Protein AF-A0A4D6HI03-F1 (afdb_monomer)

Structure (mmCIF, N/CA/C/O backbone):
data_AF-A0A4D6HI03-F1
#
_entry.id   AF-A0A4D6HI03-F1
#
loop_
_atom_site.group_PDB
_atom_site.id
_atom_site.type_symbol
_atom_site.label_atom_id
_atom_site.label_alt_id
_atom_site.label_comp_id
_atom_site.label_asym_id
_atom_site.label_entity_id
_atom_site.label_seq_id
_atom_site.pdbx_PDB_ins_code
_atom_site.Cartn_x
_atom_site.Cartn_y
_atom_site.Cartn_z
_atom_site.occupancy
_atom_site.B_iso_or_equiv
_atom_site.auth_seq_id
_atom_site.auth_comp_id
_atom_site.auth_asym_id
_atom_site.auth_atom_id
_atom_site.pdbx_PDB_model_num
ATOM 1 N N . MET A 1 1 ? 33.732 -37.004 61.676 1.00 35.22 1 MET A N 1
ATOM 2 C CA . MET A 1 1 ? 33.736 -37.421 60.257 1.00 35.22 1 MET A CA 1
ATOM 3 C C . MET A 1 1 ? 32.287 -37.755 59.911 1.00 35.22 1 MET A C 1
ATOM 5 O O . MET A 1 1 ? 31.784 -38.720 60.454 1.00 35.22 1 MET A O 1
ATOM 9 N N . ILE A 1 2 ? 31.484 -36.761 59.519 1.00 31.94 2 ILE A N 1
ATOM 10 C CA . ILE A 1 2 ? 31.123 -36.411 58.126 1.00 31.94 2 ILE A CA 1
ATOM 11 C C . ILE A 1 2 ? 30.362 -37.550 57.402 1.00 31.94 2 ILE A C 1
ATOM 13 O O . ILE A 1 2 ? 31.010 -38.495 56.974 1.00 31.94 2 ILE A O 1
ATOM 17 N N . VAL A 1 3 ? 29.027 -37.350 57.277 1.00 29.94 3 VAL A N 1
ATOM 18 C CA . VAL A 1 3 ? 28.115 -37.538 56.101 1.00 29.94 3 VAL A CA 1
ATOM 19 C C . VAL A 1 3 ? 27.888 -38.994 55.613 1.00 29.94 3 VAL A C 1
ATOM 21 O O . VAL A 1 3 ? 28.832 -39.762 55.547 1.00 29.94 3 VAL A O 1
ATOM 24 N N . ALA A 1 4 ? 26.684 -39.505 55.295 1.00 31.48 4 ALA A N 1
ATOM 25 C CA . ALA A 1 4 ? 25.475 -38.948 54.659 1.00 31.48 4 ALA A CA 1
ATOM 26 C C . ALA A 1 4 ? 24.181 -39.603 55.218 1.00 31.48 4 ALA A C 1
ATOM 28 O O . ALA A 1 4 ? 24.146 -40.810 55.435 1.00 31.48 4 ALA A O 1
ATOM 29 N N . GLN A 1 5 ? 23.197 -38.810 55.660 1.00 30.88 5 GLN A N 1
ATOM 30 C CA . GLN A 1 5 ? 21.904 -38.528 54.995 1.00 30.88 5 GLN A CA 1
ATOM 31 C C . GLN A 1 5 ? 21.000 -39.745 54.703 1.00 30.88 5 GLN A C 1
ATOM 33 O O . GLN A 1 5 ? 21.118 -40.405 53.678 1.00 30.88 5 GLN A O 1
ATOM 38 N N . SER A 1 6 ? 20.018 -39.951 55.586 1.00 32.88 6 SER A N 1
ATOM 39 C CA . SER A 1 6 ? 18.704 -40.521 55.263 1.00 32.88 6 SER A CA 1
ATOM 40 C C . SER A 1 6 ? 17.655 -39.628 55.936 1.00 32.88 6 SER A C 1
ATOM 42 O O . SER A 1 6 ? 17.617 -39.521 57.160 1.00 32.88 6 SER A O 1
ATOM 44 N N . VAL A 1 7 ? 16.891 -38.894 55.126 1.00 34.56 7 VAL A N 1
ATOM 45 C CA . VAL A 1 7 ? 15.752 -38.073 55.561 1.00 34.56 7 VAL A CA 1
ATOM 46 C C . VAL A 1 7 ? 14.481 -38.841 55.179 1.00 34.56 7 VAL A C 1
ATOM 48 O O . VAL A 1 7 ? 14.442 -39.379 54.073 1.00 34.56 7 VAL A O 1
ATOM 51 N N . PRO A 1 8 ? 13.488 -38.961 56.077 1.00 35.69 8 PRO A N 1
ATOM 52 C CA . PRO A 1 8 ? 12.243 -39.664 55.802 1.00 35.69 8 PRO A CA 1
ATOM 53 C C . PRO A 1 8 ? 11.246 -38.751 55.078 1.00 35.69 8 PRO A C 1
ATOM 55 O O . PRO A 1 8 ? 11.012 -37.626 55.517 1.00 35.69 8 PRO A O 1
ATOM 58 N N . ASP A 1 9 ? 10.629 -39.264 54.013 1.00 34.84 9 ASP A N 1
ATOM 59 C CA . ASP A 1 9 ? 9.523 -38.610 53.307 1.00 34.84 9 ASP A CA 1
ATOM 60 C C . ASP A 1 9 ? 8.256 -38.658 54.179 1.00 34.84 9 ASP A C 1
ATOM 62 O O . ASP A 1 9 ? 7.558 -39.672 54.258 1.00 34.84 9 ASP A O 1
ATOM 66 N N . GLY A 1 10 ? 8.003 -37.559 54.892 1.00 30.02 10 GLY A N 1
ATOM 67 C CA . GLY A 1 10 ? 6.806 -37.303 55.690 1.00 30.02 10 GLY A CA 1
ATOM 68 C C . GLY A 1 10 ? 6.028 -36.107 55.138 1.00 30.02 10 GLY A C 1
ATOM 69 O O . GLY A 1 10 ? 6.623 -35.113 54.741 1.00 30.02 10 GLY A O 1
ATOM 70 N N . HIS A 1 11 ? 4.704 -36.260 55.105 1.00 38.81 11 HIS A N 1
ATOM 71 C CA . HIS A 1 11 ? 3.680 -35.370 54.548 1.00 38.81 11 HIS A CA 1
ATOM 72 C C . HIS A 1 11 ? 3.737 -33.888 54.975 1.00 38.81 11 HIS A C 1
ATOM 74 O O . HIS A 1 11 ? 3.987 -33.593 56.142 1.00 38.81 11 HIS A O 1
ATOM 80 N N . ALA A 1 12 ? 3.347 -33.013 54.043 1.00 31.67 12 ALA A N 1
ATOM 81 C CA . ALA A 1 12 ? 2.696 -31.710 54.241 1.00 31.67 12 ALA A CA 1
ATOM 82 C C . ALA A 1 12 ? 1.852 -31.474 52.965 1.00 31.67 12 ALA A C 1
ATOM 84 O O . ALA A 1 12 ? 2.363 -31.654 51.862 1.00 31.67 12 ALA A O 1
ATOM 85 N N . ASP A 1 13 ? 0.525 -31.520 53.050 1.00 29.33 13 ASP A N 1
ATOM 86 C CA . ASP A 1 13 ? -0.365 -30.383 53.332 1.00 29.33 13 ASP A CA 1
ATOM 87 C C . ASP A 1 13 ? -0.471 -29.433 52.130 1.00 29.33 13 ASP A C 1
ATOM 89 O O . ASP A 1 13 ? 0.469 -28.725 51.799 1.00 29.33 13 ASP A O 1
ATOM 93 N N . ASP A 1 14 ? -1.635 -29.501 51.477 1.00 38.03 14 ASP A N 1
ATOM 94 C CA . ASP A 1 14 ? -2.403 -28.365 50.953 1.00 38.03 14 ASP A CA 1
ATOM 95 C C . ASP A 1 14 ? -1.592 -27.107 50.586 1.00 38.03 14 ASP A C 1
ATOM 97 O O . ASP A 1 14 ? -1.536 -26.141 51.342 1.00 38.03 14 ASP A O 1
ATOM 101 N N . GLU A 1 15 ? -1.001 -27.100 49.391 1.00 33.69 15 GLU A N 1
ATOM 102 C CA . GLU A 1 15 ? -0.578 -25.865 48.725 1.00 33.69 15 GLU A CA 1
ATOM 103 C C . GLU A 1 15 ? -1.488 -25.628 47.520 1.00 33.69 15 GLU A C 1
ATOM 105 O O . GLU A 1 15 ? -1.181 -25.959 46.377 1.00 33.69 15 GLU A O 1
ATOM 110 N N . THR A 1 16 ? -2.673 -25.113 47.855 1.00 30.36 16 THR A N 1
ATOM 111 C CA . THR A 1 16 ? -3.278 -23.927 47.242 1.00 30.36 16 THR A CA 1
ATOM 112 C C . THR A 1 16 ? -3.110 -23.801 45.729 1.00 30.36 16 THR A C 1
ATOM 114 O O . THR A 1 16 ? -2.074 -23.344 45.239 1.00 30.36 16 THR A O 1
ATOM 117 N N . ASP A 1 17 ? -4.208 -24.065 45.013 1.00 28.80 17 ASP A N 1
ATOM 118 C CA . ASP A 1 17 ? -4.572 -23.281 43.835 1.00 28.80 17 ASP A CA 1
ATOM 119 C C . ASP A 1 17 ? -4.336 -21.801 44.163 1.00 28.80 17 ASP A C 1
ATOM 121 O O . ASP A 1 17 ? -5.104 -21.171 44.893 1.00 28.80 17 ASP A O 1
ATOM 125 N N . VAL A 1 18 ? -3.231 -21.246 43.667 1.00 30.33 18 VAL A N 1
ATOM 126 C CA . VAL A 1 18 ? -3.054 -19.800 43.621 1.00 30.33 18 VAL A CA 1
ATOM 127 C C . VAL A 1 18 ? -3.976 -19.327 42.508 1.00 30.33 18 VAL A C 1
ATOM 129 O O . VAL A 1 18 ? -3.574 -19.217 41.348 1.00 30.33 18 VAL A O 1
ATOM 132 N N . GLU A 1 19 ? -5.239 -19.092 42.876 1.00 31.89 19 GLU A N 1
ATOM 133 C CA . GLU A 1 19 ? -6.121 -18.145 42.202 1.00 31.89 19 GLU A CA 1
ATOM 134 C C . GLU A 1 19 ? -5.320 -16.858 42.001 1.00 31.89 19 GLU A C 1
ATOM 136 O O . GLU A 1 19 ? -5.155 -16.032 42.898 1.00 31.89 19 GLU A O 1
ATOM 141 N N . THR A 1 20 ? -4.746 -16.717 40.809 1.00 31.50 20 THR A N 1
ATOM 142 C CA . THR A 1 20 ? -4.225 -15.438 40.345 1.00 31.50 20 THR A CA 1
ATOM 143 C C . THR A 1 20 ? -5.445 -14.684 39.842 1.00 31.50 20 THR A C 1
ATOM 145 O O . THR A 1 20 ? -5.809 -14.753 38.669 1.00 31.50 20 THR A O 1
ATOM 148 N N . ASP A 1 21 ? -6.152 -14.096 40.798 1.00 34.44 21 ASP A N 1
ATOM 149 C CA . ASP A 1 21 ? -7.406 -13.391 40.603 1.00 34.44 21 ASP A CA 1
ATOM 150 C C . ASP A 1 21 ? -7.176 -12.141 39.727 1.00 34.44 21 ASP A C 1
ATOM 152 O O . ASP A 1 21 ? -6.326 -11.296 40.014 1.00 34.44 21 ASP A O 1
ATOM 156 N N . SER A 1 22 ? -7.955 -12.035 38.648 1.00 45.53 22 SER A N 1
ATOM 157 C CA . SER A 1 22 ? -8.172 -10.851 37.793 1.00 45.53 22 SER A CA 1
ATOM 158 C C . SER A 1 22 ? -7.070 -10.343 36.836 1.00 45.53 22 SER A C 1
ATOM 160 O O . SER A 1 22 ? -6.925 -9.138 36.626 1.00 45.53 22 SER A O 1
ATOM 162 N N . VAL A 1 23 ? -6.378 -11.218 36.095 1.00 53.09 23 VAL A N 1
ATOM 163 C CA . VAL A 1 23 ? -5.841 -10.761 34.792 1.00 53.09 23 VAL A CA 1
ATOM 164 C C . VAL A 1 23 ? -7.031 -10.573 33.851 1.00 53.09 23 VAL A C 1
ATOM 166 O O . VAL A 1 23 ? -7.607 -11.552 33.377 1.00 53.09 23 VAL A O 1
ATOM 169 N N . VAL A 1 24 ? -7.434 -9.322 33.610 1.00 62.03 24 VAL A N 1
ATOM 170 C CA . VAL A 1 24 ? -8.501 -8.999 32.650 1.00 62.03 24 VAL A CA 1
ATOM 171 C C . VAL A 1 24 ? -8.155 -9.647 31.313 1.00 62.03 24 VAL A C 1
ATOM 173 O O . VAL A 1 24 ? -7.091 -9.380 30.747 1.00 62.03 24 VAL A O 1
ATOM 176 N N . SER A 1 25 ? -9.031 -10.526 30.818 1.00 59.69 25 SER A N 1
ATOM 177 C CA . SER A 1 25 ? -8.787 -11.217 29.555 1.00 59.69 25 SER A CA 1
ATOM 178 C C . SER A 1 25 ? -8.714 -10.209 28.410 1.00 59.69 25 SER A C 1
ATOM 180 O O . SER A 1 25 ? -9.375 -9.168 28.412 1.00 59.69 25 SER A O 1
ATOM 182 N N . ARG A 1 26 ? -7.931 -10.531 27.381 1.00 56.56 26 ARG A N 1
ATOM 183 C CA . ARG A 1 26 ? -7.793 -9.691 26.189 1.00 56.56 26 ARG A CA 1
ATOM 184 C C . ARG A 1 26 ? -9.146 -9.405 25.527 1.00 56.56 26 ARG A C 1
ATOM 186 O O . ARG A 1 26 ? -9.382 -8.284 25.083 1.00 56.56 26 ARG A O 1
ATOM 193 N N . ASP A 1 27 ? -10.027 -10.396 25.498 1.00 54.59 27 ASP A N 1
ATOM 194 C CA . ASP A 1 27 ? -11.349 -10.281 24.876 1.00 54.59 27 ASP A CA 1
ATOM 195 C C . ASP A 1 27 ? -12.265 -9.356 25.683 1.00 54.59 27 ASP A C 1
ATOM 197 O O . ASP A 1 27 ? -13.015 -8.560 25.119 1.00 54.59 27 ASP A O 1
ATOM 201 N N . 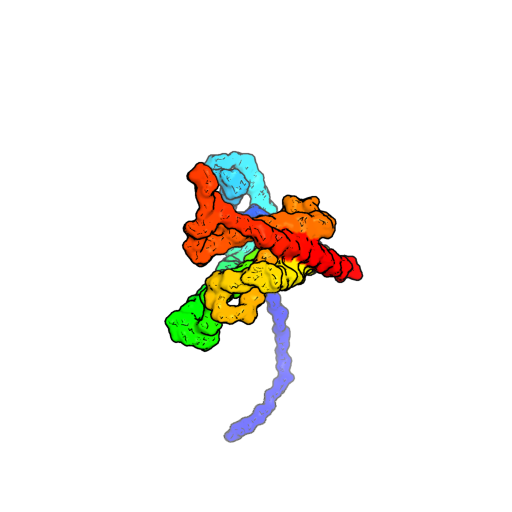ASP A 1 28 ? -12.107 -9.350 27.007 1.00 64.31 28 ASP A N 1
ATOM 202 C CA . ASP A 1 28 ? -12.811 -8.431 27.897 1.00 64.31 28 ASP A CA 1
ATOM 203 C C . ASP A 1 28 ? -12.338 -6.987 27.699 1.00 64.31 28 ASP A C 1
ATOM 205 O O . ASP A 1 28 ? -13.151 -6.059 27.682 1.00 64.31 28 ASP A O 1
ATOM 209 N N . LEU A 1 29 ? -11.036 -6.784 27.473 1.00 66.75 29 LEU A N 1
ATOM 210 C CA . LEU A 1 29 ? -10.473 -5.476 27.133 1.00 66.75 29 LEU A CA 1
ATOM 211 C C . LEU A 1 29 ? -10.984 -4.962 25.788 1.00 66.75 29 LEU A C 1
ATOM 213 O O . LEU A 1 29 ? -11.377 -3.797 25.691 1.00 66.75 29 LEU A O 1
ATOM 217 N N . PHE A 1 30 ? -11.032 -5.814 24.761 1.00 61.69 30 PHE A N 1
ATOM 218 C CA . PHE A 1 30 ? -11.605 -5.443 23.467 1.00 61.69 30 PHE A CA 1
ATOM 219 C C . PHE A 1 30 ? -13.098 -5.138 23.566 1.00 61.69 30 PHE A C 1
ATOM 221 O O . PHE A 1 30 ? -13.548 -4.140 22.996 1.00 61.69 30 PHE A O 1
ATOM 228 N N . GLU A 1 31 ? -13.857 -5.921 24.341 1.00 68.56 31 GLU A N 1
ATOM 229 C CA . GLU A 1 31 ? -15.257 -5.615 24.629 1.00 68.56 31 GLU A CA 1
ATOM 230 C C . GLU A 1 31 ? -15.361 -4.217 25.255 1.00 68.56 31 GLU A C 1
ATOM 232 O O . GLU A 1 31 ? -16.185 -3.404 24.824 1.00 68.56 31 GLU A O 1
ATOM 237 N N . MET A 1 32 ? -14.518 -3.894 26.243 1.00 70.19 32 MET A N 1
ATOM 238 C CA . MET A 1 32 ? -14.554 -2.598 26.924 1.00 70.19 32 MET A CA 1
ATOM 239 C C . MET A 1 32 ? -14.192 -1.434 25.994 1.00 70.19 32 MET A C 1
ATOM 241 O O . MET A 1 32 ? -14.948 -0.456 25.939 1.00 70.19 32 MET A O 1
ATOM 245 N N . LEU A 1 33 ? -13.119 -1.560 25.209 1.00 70.25 33 LEU A N 1
ATOM 246 C CA . LEU A 1 33 ? -12.636 -0.527 24.284 1.00 70.25 33 LEU A CA 1
ATOM 247 C C . LEU A 1 33 ? -13.509 -0.356 23.030 1.00 70.25 33 LEU A C 1
ATOM 249 O O . LEU A 1 33 ? -13.505 0.719 22.432 1.00 70.25 33 LEU A O 1
ATOM 253 N N . GLY A 1 34 ? -14.311 -1.357 22.656 1.00 65.00 34 GLY A N 1
ATOM 254 C CA . GLY A 1 34 ? -15.189 -1.303 21.480 1.00 65.00 34 GLY A CA 1
ATOM 255 C C . GLY A 1 34 ? -16.327 -0.275 21.562 1.00 65.00 34 GLY A C 1
ATOM 256 O O . GLY A 1 34 ? -17.012 -0.032 20.570 1.00 65.00 34 GLY A O 1
ATOM 257 N N . ASN A 1 35 ? -16.552 0.350 22.725 1.00 83.25 35 ASN A N 1
ATOM 258 C CA . ASN A 1 35 ? -17.526 1.429 22.873 1.00 83.25 35 ASN A CA 1
ATOM 259 C C . ASN A 1 35 ? -16.835 2.779 23.086 1.00 83.25 35 ASN A C 1
ATOM 261 O O . ASN A 1 35 ? -16.158 2.974 24.095 1.00 83.25 35 ASN A O 1
ATOM 265 N N . ASP A 1 36 ? -17.110 3.743 22.206 1.00 76.25 36 ASP A N 1
ATOM 266 C CA . ASP A 1 36 ? -16.489 5.073 22.248 1.00 76.25 36 ASP A CA 1
ATOM 267 C C . ASP A 1 36 ? -16.637 5.790 23.594 1.00 76.25 36 ASP A C 1
ATOM 269 O O . ASP A 1 36 ? -15.701 6.446 24.040 1.00 76.25 36 ASP A O 1
ATOM 273 N N . ARG A 1 37 ? -17.776 5.640 24.284 1.00 84.31 37 ARG A N 1
ATOM 274 C CA . ARG A 1 37 ? -17.984 6.277 25.595 1.00 84.31 37 ARG A CA 1
ATOM 275 C C . ARG A 1 37 ? -17.154 5.621 26.703 1.00 84.31 37 ARG A C 1
ATOM 277 O O . ARG A 1 37 ? -16.702 6.333 27.590 1.00 84.31 37 ARG A O 1
ATOM 284 N N . ARG A 1 38 ? -16.930 4.297 26.660 1.00 87.56 38 ARG A N 1
ATOM 285 C CA . ARG A 1 38 ? -16.014 3.607 27.598 1.00 87.56 38 ARG A CA 1
ATOM 286 C C . ARG A 1 38 ? -14.568 3.985 27.329 1.00 87.56 38 ARG A C 1
ATOM 288 O O . ARG A 1 38 ? -13.850 4.283 28.272 1.00 87.56 38 ARG A O 1
ATOM 295 N N . ARG A 1 39 ? -14.169 4.004 26.056 1.00 83.50 39 ARG A N 1
ATOM 296 C CA . ARG A 1 39 ? -12.809 4.361 25.651 1.00 83.50 39 ARG A CA 1
ATOM 297 C C . ARG A 1 39 ? -12.443 5.777 26.102 1.00 83.50 39 ARG A C 1
ATOM 299 O O . ARG A 1 39 ? -11.459 5.929 26.810 1.00 83.50 39 ARG A O 1
ATOM 306 N N . ARG A 1 40 ? -13.279 6.776 25.794 1.00 84.88 40 ARG A N 1
ATOM 307 C CA . ARG A 1 40 ? -13.064 8.165 26.243 1.00 84.88 40 ARG A CA 1
ATOM 308 C C . ARG A 1 40 ? -13.016 8.280 27.767 1.00 84.88 40 ARG A C 1
ATOM 310 O O . ARG A 1 40 ? -12.173 8.987 28.299 1.00 84.88 40 ARG A O 1
ATOM 317 N N . ALA A 1 41 ? -13.898 7.569 28.474 1.00 88.62 41 ALA A N 1
ATOM 318 C CA . ALA A 1 41 ? -13.898 7.587 29.934 1.00 88.62 41 ALA A CA 1
ATOM 319 C C . ALA A 1 41 ? -12.591 7.026 30.521 1.00 88.62 41 ALA A C 1
ATOM 321 O O . ALA A 1 41 ? -12.047 7.620 31.443 1.00 88.62 41 ALA A O 1
ATOM 322 N N . LEU A 1 42 ? -12.072 5.921 29.973 1.00 86.56 42 LEU A N 1
ATOM 323 C CA . LEU A 1 42 ? -10.781 5.361 30.382 1.00 86.56 42 LEU A CA 1
ATOM 324 C C . LEU A 1 42 ? -9.620 6.310 30.060 1.00 86.56 42 LEU A C 1
ATOM 326 O O . LEU A 1 42 ? -8.778 6.521 30.921 1.00 86.56 42 LEU A O 1
ATOM 330 N N . GLU A 1 43 ? -9.601 6.919 28.868 1.00 82.88 43 GLU A N 1
ATOM 331 C CA . GLU A 1 43 ? -8.592 7.920 28.476 1.00 82.88 43 GLU A CA 1
ATOM 332 C C . GLU A 1 43 ? -8.536 9.078 29.493 1.00 82.88 43 GLU A C 1
ATOM 334 O O . GLU A 1 43 ? -7.474 9.372 30.035 1.00 82.88 43 GLU A O 1
ATOM 339 N N . ILE A 1 44 ? -9.687 9.664 29.841 1.00 87.00 44 ILE A N 1
ATOM 340 C CA . ILE A 1 44 ? -9.774 10.782 30.800 1.00 87.00 44 ILE A CA 1
ATOM 341 C C . ILE A 1 44 ? -9.336 10.365 32.213 1.00 87.00 44 ILE A C 1
ATOM 343 O O . ILE A 1 44 ? -8.641 11.120 32.890 1.00 87.00 44 ILE A O 1
ATOM 347 N N . VAL A 1 45 ? -9.734 9.171 32.669 1.00 88.56 45 VAL A N 1
ATOM 348 C CA . VAL A 1 45 ? -9.346 8.648 33.991 1.00 88.56 45 VAL A CA 1
ATOM 349 C C . VAL A 1 45 ? -7.836 8.379 34.054 1.00 88.56 45 VAL A C 1
ATOM 351 O O . VAL A 1 45 ? -7.218 8.647 35.080 1.00 88.56 45 VAL A O 1
ATOM 354 N N . MET A 1 46 ? -7.221 7.907 32.965 1.00 82.00 46 MET A N 1
ATOM 355 C CA . MET A 1 46 ? -5.770 7.676 32.897 1.00 82.00 46 MET A CA 1
ATOM 356 C C . MET A 1 46 ? -4.961 8.978 32.871 1.00 82.00 46 MET A C 1
ATOM 358 O O . MET A 1 46 ? -3.892 9.044 33.468 1.00 82.00 46 MET A O 1
ATOM 362 N N . GLU A 1 47 ? -5.469 10.039 32.240 1.00 82.19 47 GLU A N 1
ATOM 363 C CA . GLU A 1 47 ? -4.822 11.362 32.235 1.00 82.19 47 GLU A CA 1
ATOM 364 C C . GLU A 1 47 ? -4.858 12.080 33.597 1.00 82.19 47 GLU A C 1
ATOM 366 O O . GLU A 1 47 ? -4.248 13.143 33.770 1.00 82.19 47 GLU A O 1
ATOM 371 N N . ARG A 1 48 ? -5.619 11.554 34.559 1.00 80.50 48 ARG A N 1
ATOM 372 C CA . ARG A 1 48 ? -5.838 12.149 35.879 1.00 80.50 48 ARG A CA 1
ATOM 373 C C . ARG A 1 48 ? -5.437 11.147 36.956 1.00 80.50 48 ARG A C 1
ATOM 375 O O . ARG A 1 48 ? -6.285 10.533 37.593 1.00 80.50 48 ARG A O 1
ATOM 382 N N . GLU A 1 49 ? -4.128 11.036 37.195 1.00 64.00 49 GLU A N 1
ATOM 383 C CA . GLU A 1 49 ? -3.521 10.113 38.178 1.00 64.00 49 GLU A CA 1
ATOM 384 C C . GLU A 1 49 ? -4.145 10.193 39.589 1.00 64.00 49 GLU A C 1
ATOM 386 O O . GLU A 1 49 ? -4.113 9.218 40.333 1.00 64.00 49 GLU A O 1
ATOM 391 N N . GLY A 1 50 ? -4.729 11.340 39.962 1.00 73.12 50 GLY A N 1
ATOM 392 C CA . GLY A 1 50 ? -5.391 11.558 41.254 1.00 73.12 50 GLY A CA 1
ATOM 393 C C . GLY A 1 50 ? -6.885 11.218 41.305 1.00 73.12 50 GLY A C 1
ATOM 394 O O . GLY A 1 50 ? -7.497 11.455 42.339 1.00 73.12 50 GLY A O 1
ATOM 395 N N . GLY A 1 51 ? -7.466 10.698 40.221 1.00 82.06 51 GLY A N 1
ATOM 396 C CA . GLY A 1 51 ? -8.908 10.518 40.077 1.00 82.06 51 GLY A CA 1
ATOM 397 C C . GLY A 1 51 ? -9.604 11.712 39.427 1.00 82.06 51 GLY A C 1
ATOM 398 O O . GLY A 1 51 ? -9.087 12.828 39.376 1.00 82.06 51 GLY A O 1
ATOM 399 N N . VAL A 1 52 ? -10.792 11.455 38.884 1.00 91.25 52 VAL A N 1
ATOM 400 C CA . VAL A 1 52 ? -11.643 12.457 38.232 1.00 91.25 52 VAL A CA 1
ATOM 401 C C . VAL A 1 52 ? -13.056 12.377 38.790 1.00 91.25 52 VAL A C 1
ATOM 403 O O . VAL A 1 52 ? -13.609 11.288 38.966 1.00 91.25 52 VAL A O 1
ATOM 406 N N . SER A 1 53 ? -13.676 13.527 39.062 1.00 92.38 53 SER A N 1
ATOM 407 C CA . SER A 1 53 ? -15.059 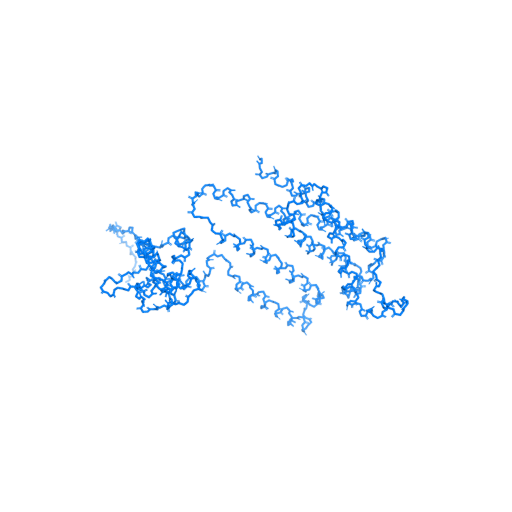13.531 39.543 1.00 92.38 53 SER A CA 1
ATOM 408 C C . SER A 1 53 ? -15.998 12.955 38.481 1.00 92.38 53 SER A C 1
ATOM 410 O O . SER A 1 53 ? -15.844 13.208 37.285 1.00 92.38 53 SER A O 1
ATOM 412 N N . VAL A 1 54 ? -17.028 12.211 38.894 1.00 91.06 54 VAL A N 1
ATOM 413 C CA . VAL A 1 54 ? -17.999 11.622 37.948 1.00 91.06 54 VAL A CA 1
ATOM 414 C C . VAL A 1 54 ? -18.666 12.698 37.080 1.00 91.06 54 VAL A C 1
ATOM 416 O O . VAL A 1 54 ? -19.004 12.449 35.923 1.00 91.06 54 VAL A O 1
ATOM 419 N N . THR A 1 55 ? -18.858 13.899 37.629 1.00 89.75 55 THR A N 1
ATOM 420 C CA . THR A 1 55 ? -19.451 15.026 36.896 1.00 89.75 55 THR A CA 1
ATOM 421 C C . THR A 1 55 ? -18.508 15.533 35.808 1.00 89.75 55 THR A C 1
ATOM 423 O O . THR A 1 55 ? -18.932 15.639 34.661 1.00 89.75 55 THR A O 1
ATOM 426 N N . GLU A 1 56 ? -17.241 15.774 36.147 1.00 91.50 56 GLU A N 1
ATOM 427 C CA . GLU A 1 56 ? -16.207 16.200 35.196 1.00 91.50 56 GLU A CA 1
ATOM 428 C C . GLU A 1 56 ? -15.996 15.148 34.105 1.00 91.50 56 GLU A C 1
ATOM 430 O O . GLU A 1 56 ? -16.030 15.472 32.922 1.00 91.50 56 GLU A O 1
ATOM 435 N N . LEU A 1 57 ? -15.919 13.868 34.482 1.00 92.38 57 LEU A N 1
ATOM 436 C CA . LEU A 1 57 ? -15.796 12.759 33.538 1.00 92.38 57 LEU A CA 1
ATOM 437 C C . LEU A 1 57 ? -16.940 12.745 32.515 1.00 92.38 57 LEU A C 1
ATOM 439 O O . LEU A 1 57 ? -16.722 12.547 31.323 1.00 92.38 57 LEU A O 1
ATOM 443 N N . VAL A 1 58 ? -18.178 12.959 32.963 1.00 93.38 58 VAL A N 1
ATOM 444 C CA . VAL A 1 58 ? -19.344 13.013 32.073 1.00 93.38 58 VAL A CA 1
ATOM 445 C C . VAL A 1 58 ? -19.303 14.233 31.157 1.00 93.38 58 VAL A C 1
ATOM 447 O O . VAL A 1 58 ? -19.689 14.120 29.992 1.00 93.38 58 VAL A O 1
ATOM 450 N N . GLU A 1 59 ? -18.886 15.389 31.670 1.00 92.31 59 GLU A N 1
ATOM 451 C CA . GLU A 1 59 ? -18.802 16.628 30.897 1.00 92.31 59 GLU A CA 1
ATOM 452 C C . GLU A 1 59 ? -17.722 16.549 29.816 1.00 92.31 59 GLU A C 1
ATOM 454 O O . GLU A 1 59 ? -18.010 16.872 28.666 1.00 92.31 59 GLU A O 1
ATOM 459 N N . GLU A 1 60 ? -16.548 16.012 30.139 1.00 91.44 60 GLU A N 1
ATOM 460 C CA . GLU A 1 60 ? -15.456 15.782 29.189 1.00 91.44 60 GLU A CA 1
ATOM 461 C C . GLU A 1 60 ? -15.831 14.738 28.124 1.00 91.44 60 GLU A C 1
ATOM 463 O O . GLU A 1 60 ? -15.673 14.972 26.923 1.00 91.44 60 GLU A O 1
ATOM 468 N N . VAL A 1 61 ? -16.443 13.612 28.521 1.00 91.12 61 VAL A N 1
ATOM 469 C CA . VAL A 1 61 ? -16.940 12.613 27.555 1.00 91.12 61 VAL A CA 1
ATOM 470 C C . VAL A 1 61 ? -18.003 13.221 26.633 1.00 91.12 61 VAL A C 1
ATOM 472 O O . VAL A 1 61 ? -18.024 12.918 25.439 1.00 91.12 61 VAL A O 1
ATOM 475 N N . ALA A 1 62 ? -18.886 14.077 27.157 1.00 89.00 62 ALA A N 1
ATOM 476 C CA . ALA A 1 62 ? -19.914 14.747 26.365 1.00 89.00 62 ALA A CA 1
ATOM 477 C C . ALA A 1 62 ? -19.325 15.796 25.414 1.00 89.00 62 ALA A C 1
ATOM 479 O O . ALA A 1 62 ? -19.740 15.854 24.257 1.00 89.00 62 ALA A O 1
ATOM 480 N N . ALA A 1 63 ? -18.357 16.588 25.875 1.00 89.38 63 ALA A N 1
ATOM 481 C CA . ALA A 1 63 ? -17.652 17.574 25.064 1.00 89.38 63 ALA A CA 1
ATOM 482 C C . ALA A 1 63 ? -16.980 16.912 23.855 1.00 89.38 63 ALA A C 1
ATOM 484 O O . ALA A 1 63 ? -17.186 17.331 22.716 1.00 89.38 63 ALA A O 1
ATOM 485 N N . GLN A 1 64 ? -16.279 15.800 24.089 1.00 87.88 64 GLN A N 1
ATOM 486 C CA . GLN A 1 64 ? -15.654 15.007 23.031 1.00 87.88 64 GLN A CA 1
ATOM 487 C C . GLN A 1 64 ? -16.668 14.293 22.122 1.00 87.88 64 GLN A C 1
ATOM 489 O O . GLN A 1 64 ? -16.398 14.074 20.944 1.00 87.88 64 GLN A O 1
ATOM 494 N N . GLU A 1 65 ? -17.827 13.877 22.644 1.00 86.25 65 GLU A N 1
ATOM 495 C CA . GLU A 1 65 ? -18.851 13.195 21.844 1.00 86.25 65 GLU A CA 1
ATOM 496 C C . GLU A 1 65 ? -19.593 14.135 20.895 1.00 86.25 65 GLU A C 1
ATOM 498 O O . GLU A 1 65 ? -19.862 13.761 19.753 1.00 86.25 65 GLU A O 1
ATOM 503 N N . TYR A 1 66 ? -19.947 15.325 21.374 1.00 86.31 66 TYR A N 1
ATOM 504 C CA . TYR A 1 66 ? -20.707 16.307 20.604 1.00 86.31 66 TYR A CA 1
ATOM 505 C C . TYR A 1 66 ? -19.825 17.327 19.879 1.00 86.31 66 TYR A C 1
ATOM 507 O O . TYR A 1 66 ? -20.378 18.152 19.154 1.00 86.31 66 TYR A O 1
ATOM 515 N N . ASP A 1 67 ? -18.501 17.249 20.059 1.00 87.88 67 ASP A N 1
ATOM 516 C CA . ASP A 1 67 ? -17.498 18.171 19.514 1.00 87.88 67 ASP A CA 1
ATOM 517 C C . ASP A 1 67 ? -17.806 19.634 19.876 1.00 87.88 67 ASP A C 1
ATOM 519 O O . ASP A 1 67 ? -17.964 20.510 19.025 1.00 87.88 67 ASP A O 1
ATOM 523 N N . LYS A 1 68 ? -17.995 19.875 21.178 1.00 90.44 68 LYS A N 1
ATOM 524 C CA . LYS A 1 68 ? -18.368 21.179 21.746 1.00 90.44 68 LYS A CA 1
ATOM 525 C C . LYS A 1 68 ? -17.637 21.417 23.061 1.00 90.44 68 LYS A C 1
ATOM 527 O O . LYS A 1 68 ? -17.414 20.456 23.797 1.00 90.44 68 LYS A O 1
ATOM 532 N N . PRO A 1 69 ? -17.325 22.671 23.415 1.00 87.94 69 PRO A N 1
ATOM 533 C CA . PRO A 1 69 ? -16.792 22.969 24.735 1.00 87.94 69 PRO A CA 1
ATOM 534 C C . PRO A 1 69 ? -17.862 22.730 25.819 1.00 87.94 69 PRO A C 1
ATOM 536 O O . PRO A 1 69 ? -19.069 22.797 25.563 1.00 87.94 69 PRO A O 1
ATOM 539 N N . VAL A 1 70 ? -17.418 22.421 27.043 1.00 89.00 70 VAL A N 1
ATOM 540 C CA . VAL A 1 70 ? -18.290 22.006 28.162 1.00 89.00 70 VAL A CA 1
ATOM 541 C C . VAL A 1 70 ? -19.370 23.048 28.493 1.00 89.00 70 VAL A C 1
ATOM 543 O O . VAL A 1 70 ? -20.500 22.695 28.843 1.00 89.00 70 VAL A O 1
ATOM 546 N N . ASP A 1 71 ? -19.059 24.335 28.346 1.00 89.50 71 ASP A N 1
ATOM 547 C CA . ASP A 1 71 ? -19.964 25.456 28.611 1.00 89.50 71 ASP A CA 1
ATOM 548 C C . ASP A 1 71 ? -21.091 25.599 27.573 1.00 89.50 71 ASP A C 1
ATOM 550 O O . ASP A 1 71 ? -22.165 26.113 27.898 1.00 89.50 71 ASP A O 1
ATOM 554 N N . GLU A 1 72 ? -20.902 25.067 26.364 1.00 89.56 72 GLU A N 1
ATOM 555 C CA . GLU A 1 72 ? -21.915 25.033 25.302 1.00 89.56 72 GLU A CA 1
ATOM 556 C C . GLU A 1 72 ? -22.816 23.784 25.353 1.00 89.56 72 GLU A C 1
ATOM 558 O O . GLU A 1 72 ? -23.792 23.682 24.600 1.00 89.56 72 GLU A O 1
ATOM 563 N N . LEU A 1 73 ? -22.552 22.836 26.260 1.00 89.69 73 LEU A N 1
ATOM 564 C CA . LEU A 1 73 ? -23.338 21.607 26.370 1.00 89.69 73 LEU A CA 1
ATOM 565 C C . LEU A 1 73 ? -24.750 21.865 26.913 1.00 89.69 73 LEU A C 1
ATOM 567 O O . LEU A 1 73 ? -24.957 22.321 28.052 1.00 89.69 73 LEU A O 1
ATOM 571 N N . SER A 1 74 ? -25.757 21.442 26.148 1.00 90.50 74 SER A N 1
ATOM 572 C CA . SER A 1 74 ? -27.148 21.484 26.590 1.00 90.50 74 SER A CA 1
ATOM 573 C C . SER A 1 74 ? -27.394 20.537 27.770 1.00 90.50 74 SER A C 1
ATOM 575 O O . SER A 1 74 ? -26.725 19.518 27.966 1.00 90.50 74 SER A O 1
ATOM 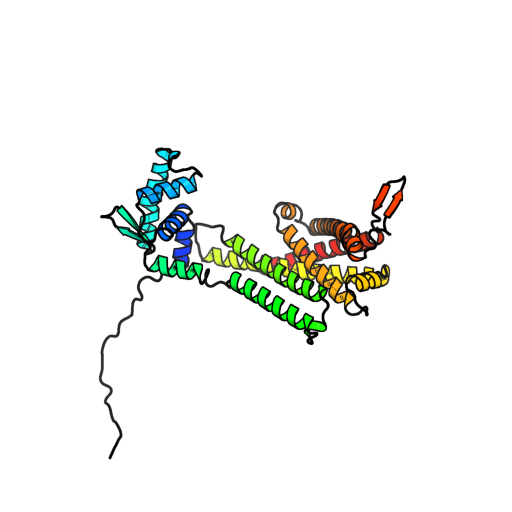577 N N . ARG A 1 75 ? -28.432 20.838 28.562 1.00 88.44 75 ARG A N 1
ATOM 578 C CA . ARG A 1 75 ? -28.861 19.964 29.670 1.00 88.44 75 ARG A CA 1
ATOM 579 C C . ARG A 1 75 ? -29.255 18.563 29.191 1.00 88.44 75 ARG A C 1
ATOM 581 O O . ARG A 1 75 ? -29.061 17.600 29.926 1.00 88.44 75 ARG A O 1
ATOM 588 N N . SER A 1 76 ? -29.824 18.447 27.991 1.00 87.44 76 SER A N 1
ATOM 589 C CA . SER A 1 76 ? -30.213 17.165 27.393 1.00 87.44 76 SER A CA 1
ATOM 590 C C . SER A 1 76 ? -29.008 16.320 26.987 1.00 87.44 76 SER A C 1
ATOM 592 O O . SER A 1 76 ? -29.005 15.127 27.275 1.00 87.44 76 SER A O 1
ATOM 594 N N . GLU A 1 77 ? -27.986 16.931 26.380 1.00 89.25 77 GLU A N 1
ATOM 595 C CA . GLU A 1 77 ? -26.750 16.246 25.969 1.00 89.25 77 GLU A CA 1
ATOM 596 C C . GLU A 1 77 ? -26.000 15.713 27.196 1.00 89.25 77 GLU A C 1
ATOM 598 O O . GLU A 1 77 ? -25.727 14.513 27.274 1.00 89.25 77 GLU A O 1
ATOM 603 N N . ARG A 1 78 ? -25.795 16.562 28.216 1.00 89.81 78 ARG A N 1
ATOM 604 C CA . ARG A 1 78 ? -25.181 16.151 29.491 1.00 89.81 78 ARG A CA 1
ATOM 605 C C . ARG A 1 78 ? -25.947 15.023 30.164 1.00 89.81 78 ARG A C 1
ATOM 607 O O . ARG A 1 78 ? -25.349 14.036 30.577 1.00 89.81 78 ARG A O 1
ATOM 614 N N . LYS A 1 79 ? -27.278 15.123 30.239 1.00 90.69 79 LYS A N 1
ATOM 615 C CA . LYS A 1 79 ? -28.107 14.081 30.857 1.00 90.69 79 LYS A CA 1
ATOM 616 C C . LYS A 1 79 ? -28.016 12.749 30.107 1.00 90.69 79 LYS A C 1
ATOM 618 O O . LYS A 1 79 ? -27.954 11.705 30.747 1.00 90.69 79 LYS A O 1
ATOM 623 N N . ALA A 1 80 ? -27.995 12.773 28.775 1.00 89.38 80 ALA A N 1
ATOM 624 C CA . ALA A 1 80 ? -27.896 11.562 27.964 1.00 89.38 80 ALA A CA 1
ATOM 625 C C . ALA A 1 80 ? -26.553 10.839 28.161 1.00 89.38 80 ALA A C 1
ATOM 627 O O . ALA A 1 80 ? -26.526 9.611 28.296 1.00 89.38 80 ALA A O 1
ATOM 628 N N . VAL A 1 81 ? -25.450 11.593 28.212 1.00 90.38 81 VAL A N 1
ATOM 629 C CA . VAL A 1 81 ? -24.114 11.040 28.472 1.00 90.38 81 VAL A CA 1
ATOM 630 C C . VAL A 1 81 ? -24.007 10.567 29.914 1.00 90.38 81 VAL A C 1
ATOM 632 O O . VAL A 1 81 ? -23.595 9.432 30.127 1.00 90.38 81 VAL A O 1
ATOM 635 N N . TYR A 1 82 ? -24.491 11.352 30.882 1.00 91.94 82 TYR A N 1
ATOM 636 C CA . TYR A 1 82 ? -24.532 10.970 32.296 1.00 91.94 82 TYR A CA 1
ATOM 637 C C . TYR A 1 82 ? -25.194 9.607 32.489 1.00 91.94 82 TYR A C 1
ATOM 639 O O . TYR A 1 82 ? -24.605 8.701 33.070 1.00 91.94 82 TYR A O 1
ATOM 647 N N . THR A 1 83 ? -26.407 9.432 31.955 1.00 90.19 83 THR A N 1
ATOM 648 C CA . THR A 1 83 ? -27.145 8.172 32.067 1.00 90.19 83 THR A CA 1
ATOM 649 C C . THR A 1 83 ? -26.339 7.005 31.504 1.00 90.19 83 THR A C 1
ATOM 651 O O . THR A 1 83 ? -26.221 5.977 32.161 1.00 90.19 83 THR A O 1
ATOM 654 N N . ALA A 1 84 ? -25.740 7.148 30.323 1.00 87.50 84 ALA A N 1
ATOM 655 C CA . ALA A 1 84 ? -24.978 6.055 29.731 1.00 87.50 84 ALA A CA 1
ATOM 656 C C . ALA A 1 84 ? -23.662 5.773 30.466 1.00 87.50 84 ALA A C 1
ATOM 658 O O . ALA A 1 84 ? -23.349 4.614 30.728 1.00 87.50 84 ALA A O 1
ATOM 659 N N . VAL A 1 85 ? -22.889 6.809 30.790 1.00 89.69 85 VAL A N 1
ATOM 660 C CA . VAL A 1 85 ? -21.588 6.664 31.447 1.00 89.69 85 VAL A CA 1
ATOM 661 C C . VAL A 1 85 ? -21.785 6.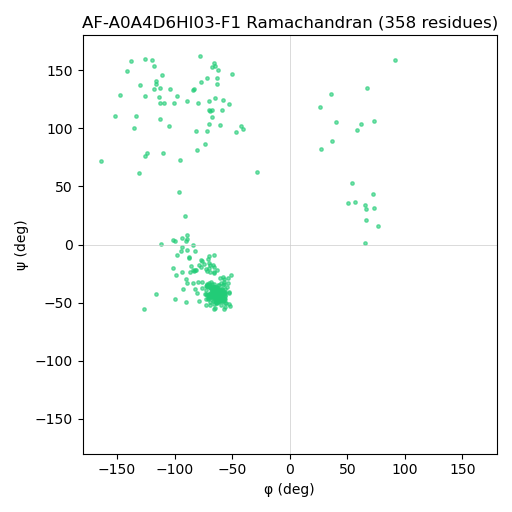086 32.843 1.00 89.69 85 VAL A C 1
ATOM 663 O O . VAL A 1 85 ? -21.271 5.011 33.132 1.00 89.69 85 VAL A O 1
ATOM 666 N N . VAL A 1 86 ? -22.619 6.719 33.666 1.00 90.25 86 VAL A N 1
ATOM 667 C CA . VAL A 1 86 ? -22.778 6.353 35.079 1.00 90.25 86 VAL A CA 1
ATOM 668 C C . VAL A 1 86 ? -23.530 5.040 35.266 1.00 90.25 86 VAL A C 1
ATOM 670 O O . VAL A 1 86 ? -23.158 4.256 36.132 1.00 90.25 86 VAL A O 1
ATOM 673 N N . GLN A 1 87 ? -24.574 4.771 34.473 1.00 88.12 87 GLN A N 1
ATOM 674 C CA . GLN A 1 87 ? -25.426 3.594 34.703 1.00 88.12 87 GLN A CA 1
ATOM 675 C C . GLN A 1 87 ? -25.014 2.365 33.894 1.00 88.12 87 GLN A C 1
ATOM 677 O O . GLN A 1 87 ? -25.368 1.256 34.278 1.00 88.12 87 GLN A O 1
ATOM 682 N N . ARG A 1 88 ? -24.307 2.533 32.769 1.00 86.94 88 ARG A N 1
ATOM 683 C CA . ARG A 1 88 ? -23.950 1.410 31.886 1.00 86.94 88 ARG A CA 1
ATOM 684 C C . ARG A 1 88 ? -22.453 1.180 31.787 1.00 86.94 88 ARG A C 1
ATOM 686 O O . ARG A 1 88 ? -22.026 0.031 31.751 1.00 86.94 88 ARG A O 1
ATOM 693 N N . HIS A 1 89 ? -21.666 2.242 31.670 1.00 89.19 89 HIS A N 1
ATOM 694 C CA . HIS A 1 89 ? -20.254 2.108 31.331 1.00 89.19 89 HIS A CA 1
ATOM 695 C C . HIS A 1 89 ? -19.365 1.973 32.562 1.00 89.19 89 HIS A C 1
ATOM 697 O O . HIS A 1 89 ? -18.607 1.013 32.618 1.00 89.19 89 HIS A O 1
ATOM 703 N N . LEU A 1 90 ? -19.503 2.849 33.560 1.00 90.81 90 LEU A N 1
ATOM 704 C CA . LEU A 1 90 ? -18.716 2.764 34.791 1.00 90.81 90 LEU A CA 1
ATOM 705 C C . LEU A 1 90 ? -18.927 1.446 35.552 1.00 90.81 90 LEU A C 1
ATOM 707 O O . LEU A 1 90 ? -17.919 0.849 35.903 1.00 90.81 90 LEU A O 1
ATOM 711 N N . PRO A 1 91 ? -20.163 0.927 35.743 1.00 90.00 91 PRO A N 1
ATOM 712 C CA . PRO A 1 91 ? -20.347 -0.360 36.412 1.00 90.00 91 PRO A CA 1
ATOM 713 C C . PRO A 1 91 ? -19.612 -1.487 35.685 1.00 90.00 91 PRO A C 1
ATOM 715 O O . PRO A 1 91 ? -18.878 -2.234 36.303 1.00 90.00 91 PRO A O 1
ATOM 718 N N . LYS A 1 92 ? -19.698 -1.535 34.349 1.00 86.12 92 LYS A N 1
ATOM 719 C CA . LYS A 1 92 ? -18.971 -2.538 33.560 1.00 86.12 92 LYS A CA 1
ATOM 720 C C . LYS A 1 92 ? -17.450 -2.408 33.656 1.00 86.12 92 LYS A C 1
ATOM 722 O O . LYS A 1 92 ? -16.768 -3.417 33.582 1.00 86.12 92 LYS A O 1
ATOM 727 N N . LEU A 1 93 ? -16.910 -1.191 33.727 1.00 87.94 93 LEU A N 1
ATOM 728 C CA . LEU A 1 93 ? -15.462 -0.986 33.854 1.00 87.94 93 LEU A CA 1
ATOM 729 C C . LEU A 1 93 ? -14.966 -1.377 35.254 1.00 87.94 93 LEU A C 1
ATOM 731 O O . LEU A 1 93 ? -13.880 -1.931 35.380 1.00 87.94 93 LEU A O 1
ATOM 735 N N . GLU A 1 94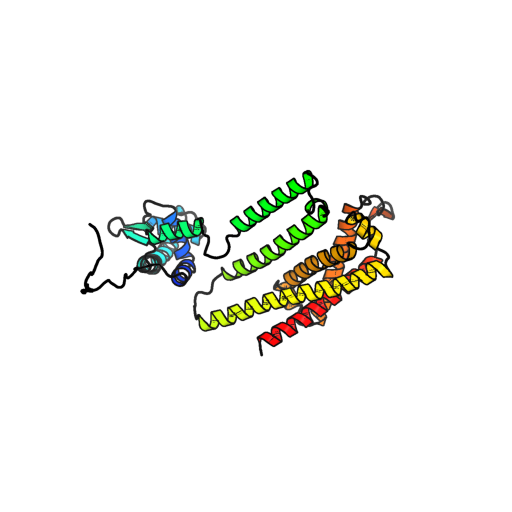 ? -15.776 -1.123 36.279 1.00 88.69 94 GLU A N 1
ATOM 736 C CA . GLU A 1 94 ? -15.507 -1.506 37.666 1.00 88.69 94 GLU A CA 1
ATOM 737 C C . GLU A 1 94 ? -15.638 -3.020 37.884 1.00 88.69 94 GLU A C 1
ATOM 739 O O . GLU A 1 94 ? -14.741 -3.622 38.462 1.00 88.69 94 GLU A O 1
ATOM 744 N N . ASP A 1 95 ? -16.676 -3.660 37.330 1.00 85.81 95 ASP A N 1
ATOM 745 C CA . ASP A 1 95 ? -16.876 -5.121 37.371 1.00 85.81 95 ASP A CA 1
ATOM 746 C C . ASP A 1 95 ? -15.687 -5.884 36.764 1.00 85.81 95 ASP A C 1
ATOM 748 O O . ASP A 1 95 ? -15.400 -7.020 37.134 1.00 85.81 95 ASP A O 1
ATOM 752 N N . ARG A 1 96 ? -15.002 -5.263 35.797 1.00 82.69 96 ARG A N 1
ATOM 753 C CA . ARG A 1 96 ? -13.811 -5.807 35.133 1.00 82.69 96 ARG A CA 1
ATOM 754 C C . ARG A 1 96 ? -12.507 -5.351 35.788 1.00 82.69 96 ARG A C 1
ATOM 756 O O . ARG A 1 96 ? -11.449 -5.614 35.235 1.00 82.69 96 ARG A O 1
ATOM 763 N N . GLY A 1 97 ? -12.563 -4.635 36.909 1.00 84.25 97 GLY A N 1
ATOM 764 C CA . GLY A 1 97 ? -11.380 -4.183 37.638 1.00 84.25 97 GLY A CA 1
ATOM 765 C C . GLY A 1 97 ? -10.526 -3.154 36.895 1.00 84.25 97 GLY A C 1
ATOM 766 O O . GLY A 1 97 ? -9.352 -3.020 37.211 1.00 84.25 97 GLY A O 1
ATOM 767 N N . LEU A 1 98 ? -11.067 -2.427 35.909 1.00 85.06 98 LEU A N 1
ATOM 768 C CA . LEU A 1 98 ? -10.330 -1.391 35.162 1.00 85.06 98 LEU A CA 1
ATOM 769 C C . LEU A 1 98 ? -10.381 -0.020 35.844 1.00 85.06 98 LEU A C 1
ATOM 771 O O . LEU A 1 98 ? -9.530 0.830 35.627 1.00 85.06 98 LEU A O 1
ATOM 775 N N . ILE A 1 99 ? -11.388 0.230 36.665 1.00 89.38 99 ILE A N 1
ATOM 776 C CA . ILE A 1 99 ? -11.497 1.458 37.453 1.00 89.38 99 ILE A CA 1
ATOM 777 C C . ILE A 1 99 ? -11.967 1.089 38.852 1.00 89.38 99 ILE A C 1
ATOM 779 O O . ILE A 1 99 ? -12.626 0.065 39.026 1.00 89.38 99 ILE A O 1
ATOM 783 N N . ALA A 1 100 ? -11.702 1.952 39.823 1.00 88.12 100 ALA A N 1
ATOM 784 C CA . ALA A 1 100 ? -12.386 1.915 41.107 1.00 88.12 100 ALA A CA 1
ATOM 785 C C . ALA A 1 100 ? -13.185 3.208 41.292 1.00 88.12 100 ALA A C 1
ATOM 787 O O . ALA A 1 100 ? -12.745 4.290 40.894 1.00 88.12 100 ALA A O 1
ATOM 788 N N . ARG A 1 101 ? -14.388 3.103 41.862 1.00 88.44 101 ARG A N 1
ATOM 789 C CA . ARG A 1 101 ? -15.180 4.279 42.226 1.00 88.44 101 ARG A CA 1
ATOM 790 C C . ARG A 1 101 ? -15.054 4.553 43.708 1.00 88.44 101 ARG A C 1
ATOM 792 O O . ARG A 1 101 ? -15.448 3.736 44.538 1.00 88.44 101 ARG A O 1
ATOM 799 N N . ASP A 1 102 ? -14.587 5.749 44.028 1.00 85.06 102 ASP A N 1
ATOM 800 C CA . ASP A 1 102 ? -14.747 6.289 45.364 1.00 85.06 102 ASP A CA 1
ATOM 801 C C . ASP A 1 102 ? -16.154 6.887 45.466 1.00 85.06 102 ASP A C 1
ATOM 803 O O . ASP A 1 102 ? -16.437 7.996 45.007 1.00 85.06 102 ASP A O 1
ATOM 807 N N . HIS A 1 103 ? -17.075 6.111 46.032 1.00 79.94 103 HIS A N 1
ATOM 808 C CA . HIS A 1 103 ? -18.455 6.539 46.234 1.00 79.94 103 HIS A CA 1
ATOM 809 C C . HIS A 1 103 ? -18.606 7.623 47.312 1.00 79.94 103 HIS A C 1
ATOM 811 O O . HIS A 1 103 ? -19.624 8.319 47.306 1.00 79.94 103 HIS A O 1
ATOM 817 N N . GLU A 1 104 ? -17.632 7.778 48.214 1.00 76.88 104 GLU A N 1
ATOM 818 C CA . GLU A 1 104 ? -17.642 8.821 49.243 1.00 76.88 104 GLU A CA 1
ATOM 819 C C . GLU A 1 104 ? -17.170 10.161 48.666 1.00 76.88 104 GLU A C 1
ATOM 821 O O . GLU A 1 104 ? -17.799 11.191 48.922 1.00 76.88 104 GLU A O 1
ATOM 826 N N . ALA A 1 105 ? -16.126 10.143 47.832 1.00 77.25 105 ALA A N 1
ATOM 827 C CA . ALA A 1 105 ? -15.616 11.321 47.129 1.00 77.25 105 ALA A CA 1
ATOM 828 C C . ALA A 1 105 ? -16.408 11.662 45.849 1.00 77.25 105 ALA A C 1
ATOM 830 O O . ALA A 1 105 ? -16.415 12.808 45.401 1.00 77.25 105 ALA A O 1
ATOM 831 N N . GLY A 1 106 ? -17.123 10.693 45.266 1.00 85.12 106 GLY A N 1
ATOM 832 C CA . GLY A 1 106 ? -17.805 10.854 43.979 1.00 85.12 106 GLY A CA 1
ATOM 833 C C . GLY A 1 106 ? -16.838 10.863 42.791 1.00 85.12 106 GLY A C 1
ATOM 834 O O . GLY A 1 106 ? -17.098 11.530 41.782 1.00 85.12 106 GLY A O 1
ATOM 835 N N . GLU A 1 107 ? -15.735 10.130 42.916 1.00 89.50 107 GLU A N 1
ATOM 836 C CA . GLU A 1 107 ? -14.615 10.124 41.979 1.00 89.50 107 GLU A CA 1
ATOM 837 C C . GLU A 1 107 ? -14.408 8.743 41.355 1.00 89.50 107 GLU A C 1
ATOM 839 O O . GLU A 1 107 ? -14.786 7.704 41.901 1.00 89.50 107 GLU A O 1
ATOM 844 N N . VAL A 1 108 ? -13.826 8.747 40.161 1.00 89.56 108 VAL A N 1
ATOM 845 C CA . VAL A 1 108 ? -13.380 7.557 39.447 1.00 89.56 108 VAL A CA 1
ATOM 846 C C . VAL A 1 108 ? -11.865 7.601 39.397 1.00 89.56 108 VAL A C 1
ATOM 848 O O . VAL A 1 108 ? -11.297 8.552 38.860 1.00 89.56 108 VAL A O 1
ATOM 851 N N . VAL A 1 109 ? -11.225 6.571 39.938 1.00 88.38 109 VAL A N 1
ATOM 852 C CA . VAL A 1 109 ? -9.770 6.415 39.935 1.00 88.38 109 VAL A CA 1
ATOM 853 C C . VAL A 1 109 ? -9.365 5.250 39.028 1.00 88.38 109 VAL A C 1
ATOM 855 O O . VAL A 1 109 ? -10.106 4.261 38.924 1.00 88.38 109 VAL A O 1
ATOM 858 N N . PRO A 1 110 ? -8.208 5.344 38.349 1.00 85.94 110 PRO A N 1
ATOM 859 C CA . PRO A 1 110 ? -7.661 4.207 37.624 1.00 85.94 110 PRO A CA 1
ATOM 860 C C . PRO A 1 110 ? -7.317 3.085 38.613 1.00 85.94 110 PRO A C 1
ATOM 862 O O . PRO A 1 110 ? -6.793 3.346 39.696 1.00 85.94 110 PRO A O 1
ATOM 865 N N . SER A 1 111 ? -7.624 1.836 38.260 1.00 85.00 111 SER A N 1
ATOM 866 C CA . SER A 1 111 ? -7.157 0.686 39.040 1.00 85.00 111 SER A CA 1
ATOM 867 C C . SER A 1 111 ? -5.685 0.384 38.744 1.00 85.00 111 SER A C 1
ATOM 869 O O . SER A 1 111 ? -5.165 0.775 37.697 1.00 85.00 111 SER A O 1
ATOM 871 N N . GLU A 1 112 ? -5.022 -0.374 39.622 1.00 80.00 112 GLU A N 1
ATOM 872 C CA . GLU A 1 112 ? -3.659 -0.875 39.373 1.00 80.00 112 GLU A CA 1
ATOM 873 C C . GLU A 1 112 ? -3.593 -1.672 38.062 1.00 80.00 112 GLU A C 1
ATOM 875 O O . GLU A 1 112 ? -2.700 -1.460 37.247 1.00 80.00 112 GLU A O 1
ATOM 880 N N . THR A 1 113 ? -4.615 -2.488 37.790 1.00 74.88 113 THR A N 1
ATOM 881 C CA . THR A 1 113 ? -4.750 -3.248 36.543 1.00 74.88 113 THR A CA 1
ATOM 882 C C . THR A 1 113 ? -4.804 -2.350 35.308 1.00 74.88 113 THR A C 1
ATOM 884 O O . THR A 1 113 ? -4.202 -2.683 34.291 1.00 74.88 113 THR A O 1
ATOM 887 N N . LEU A 1 114 ? -5.502 -1.211 35.365 1.00 75.50 114 LEU A N 1
ATOM 888 C CA . LEU A 1 114 ? -5.555 -0.263 34.248 1.00 75.50 114 LEU A CA 1
ATOM 889 C C . LEU A 1 114 ? -4.236 0.491 34.071 1.00 75.50 114 LEU A C 1
ATOM 891 O O . LEU A 1 114 ? -3.847 0.738 32.933 1.00 75.50 114 LEU A O 1
ATOM 895 N N . VAL A 1 115 ? -3.536 0.823 35.157 1.00 73.56 115 VAL A N 1
ATOM 896 C CA . VAL A 1 115 ? -2.212 1.463 35.099 1.00 73.56 115 VAL A CA 1
ATOM 897 C C . VAL A 1 115 ? -1.179 0.512 34.495 1.00 73.56 115 VAL A C 1
ATOM 899 O O . VAL A 1 115 ? -0.488 0.889 33.548 1.00 73.56 115 VAL A O 1
ATOM 902 N N . ASP A 1 116 ? -1.126 -0.736 34.962 1.00 68.44 116 ASP A N 1
ATOM 903 C CA . ASP A 1 116 ? -0.242 -1.773 34.421 1.00 68.44 116 ASP A CA 1
ATOM 904 C C . ASP A 1 116 ? -0.549 -2.061 32.955 1.00 68.44 116 ASP A C 1
ATOM 906 O O . ASP A 1 116 ? 0.358 -2.219 32.135 1.00 68.44 116 ASP A O 1
ATOM 910 N N . LEU A 1 117 ? -1.832 -2.081 32.598 1.00 65.12 117 LEU A N 1
ATOM 911 C CA . LEU A 1 117 ? -2.264 -2.272 31.228 1.00 65.12 117 LEU A CA 1
ATOM 912 C C . LEU A 1 117 ? -1.949 -1.058 30.345 1.00 65.12 117 LEU A C 1
ATOM 914 O O . LEU A 1 117 ? -1.578 -1.244 29.192 1.00 65.12 117 LEU A O 1
ATOM 918 N N . ASN A 1 118 ? -2.057 0.170 30.854 1.00 63.78 118 ASN A N 1
ATOM 919 C CA . ASN A 1 118 ? -1.671 1.379 30.126 1.00 63.78 118 ASN A CA 1
ATOM 920 C C . ASN A 1 118 ? -0.162 1.406 29.874 1.00 63.78 118 ASN A C 1
ATOM 922 O O . ASN A 1 118 ? 0.259 1.627 28.745 1.00 63.78 118 ASN A O 1
ATOM 926 N N . ILE A 1 119 ? 0.648 1.069 30.881 1.00 54.41 119 ILE A N 1
ATOM 927 C CA . ILE A 1 119 ? 2.098 0.895 30.733 1.00 54.41 119 ILE A CA 1
ATOM 928 C C . ILE A 1 119 ? 2.386 -0.241 29.745 1.00 54.41 119 ILE A C 1
ATOM 930 O O . ILE A 1 119 ? 3.240 -0.099 28.872 1.00 54.41 119 ILE A O 1
ATOM 934 N N . TYR A 1 120 ? 1.638 -1.345 29.812 1.00 47.81 120 TYR A N 1
ATOM 935 C CA . TYR A 1 120 ? 1.718 -2.407 28.820 1.00 47.81 120 TYR A CA 1
ATOM 936 C C . TYR A 1 120 ? 1.317 -1.902 27.431 1.00 47.81 120 TYR A C 1
ATOM 938 O O . TYR A 1 120 ? 2.008 -2.237 26.494 1.00 47.81 120 TYR A O 1
ATOM 946 N N . PHE A 1 121 ? 0.299 -1.073 27.222 1.00 53.97 121 PHE A N 1
ATOM 947 C CA . PHE A 1 121 ? -0.031 -0.542 25.891 1.00 53.97 121 PHE A CA 1
ATOM 948 C C . PHE A 1 121 ? 0.972 0.506 25.394 1.00 53.97 121 PHE A C 1
ATOM 950 O O . PHE A 1 121 ? 1.257 0.563 24.196 1.00 53.97 121 PHE A O 1
ATOM 957 N N . GLU A 1 122 ? 1.519 1.314 26.295 1.00 49.31 122 GLU A N 1
ATOM 958 C CA . GLU A 1 122 ? 2.461 2.389 25.994 1.00 49.31 122 GLU A CA 1
ATOM 959 C C . GLU A 1 122 ? 3.865 1.838 25.693 1.00 49.31 122 GLU A C 1
ATOM 961 O O . GLU A 1 122 ? 4.535 2.296 24.766 1.00 49.31 122 GLU A O 1
ATOM 966 N N . ILE A 1 123 ? 4.287 0.784 26.402 1.00 40.97 123 ILE A N 1
ATOM 967 C CA . ILE A 1 123 ? 5.586 0.111 26.218 1.00 40.97 123 ILE A CA 1
ATOM 968 C C . ILE A 1 123 ? 5.484 -1.068 25.242 1.00 40.97 123 ILE A C 1
ATOM 970 O O . ILE A 1 123 ? 6.374 -1.314 24.426 1.00 40.97 123 ILE A O 1
ATOM 974 N N . SER A 1 124 ? 4.390 -1.806 25.306 1.00 45.81 124 SER A N 1
ATOM 975 C CA . SER A 1 124 ? 4.127 -3.032 24.558 1.00 45.81 124 SER A CA 1
ATOM 976 C C . SER A 1 124 ? 2.761 -2.934 23.907 1.00 45.81 124 SER A C 1
ATOM 978 O O . SER A 1 124 ? 1.888 -3.740 24.206 1.00 45.81 124 SER A O 1
ATOM 980 N N . GLY A 1 125 ? 2.577 -1.945 23.023 1.00 44.72 125 GLY A N 1
ATOM 981 C CA . GLY A 1 125 ? 1.404 -1.857 22.160 1.00 44.72 125 GLY A CA 1
ATOM 982 C C . GLY A 1 125 ? 1.059 -3.247 21.646 1.00 44.72 125 GLY A C 1
ATOM 983 O O . GLY A 1 125 ? 1.761 -3.730 20.763 1.00 44.72 125 GLY A O 1
ATOM 984 N N . ASP A 1 126 ? 0.059 -3.855 22.307 1.00 38.34 126 ASP A N 1
ATOM 985 C CA . ASP A 1 126 ? -0.488 -5.204 22.183 1.00 38.34 126 ASP A CA 1
ATOM 986 C C . ASP A 1 126 ? 0.487 -6.253 21.651 1.00 38.34 126 ASP A C 1
ATOM 988 O O . ASP A 1 126 ? 0.788 -6.112 20.490 1.00 38.34 126 ASP A O 1
ATOM 992 N N . GLY A 1 127 ? 0.869 -7.342 22.340 1.00 42.66 127 GLY A N 1
ATOM 993 C CA . GLY A 1 127 ? 1.668 -8.498 21.834 1.00 42.66 127 GLY A CA 1
ATOM 994 C C . GLY A 1 127 ? 1.593 -8.882 20.324 1.00 42.66 127 GLY A C 1
ATOM 995 O O . GLY A 1 127 ? 1.161 -9.968 19.950 1.00 42.66 127 GLY A O 1
ATOM 996 N N . ARG A 1 128 ? 2.010 -7.974 19.441 1.00 45.69 128 ARG A N 1
ATOM 997 C CA . ARG A 1 128 ? 1.708 -7.815 18.011 1.00 45.69 128 ARG A CA 1
ATOM 998 C C . ARG A 1 128 ? 2.785 -6.873 17.475 1.00 45.69 128 ARG A C 1
ATOM 1000 O O . ARG A 1 128 ? 2.509 -5.733 17.148 1.00 45.69 128 ARG A O 1
ATOM 1007 N N . PHE A 1 129 ? 4.011 -7.374 17.363 1.00 43.44 129 PHE A N 1
ATOM 1008 C CA . PHE A 1 129 ? 5.116 -6.777 16.600 1.00 43.44 129 PHE A CA 1
ATOM 1009 C C . PHE A 1 129 ? 5.175 -5.226 16.624 1.00 43.44 129 PHE A C 1
ATOM 1011 O O . PHE A 1 129 ? 4.589 -4.589 15.743 1.00 43.44 129 PHE A O 1
ATOM 1018 N N . PRO A 1 130 ? 5.863 -4.606 17.601 1.00 54.91 130 PRO A N 1
ATOM 1019 C CA . PRO A 1 130 ? 5.889 -3.154 17.761 1.00 54.91 130 PRO A CA 1
ATOM 1020 C C . PRO A 1 130 ? 6.485 -2.488 16.517 1.00 54.91 130 PRO A C 1
ATOM 1022 O O . PRO A 1 130 ? 7.698 -2.489 16.297 1.00 54.91 130 PRO A O 1
ATOM 1025 N N . PHE A 1 131 ? 5.616 -1.923 15.676 1.00 55.69 131 PHE A N 1
ATOM 1026 C CA . PHE A 1 131 ? 6.027 -1.310 14.415 1.00 55.69 131 PHE A CA 1
ATOM 1027 C C . PHE A 1 131 ? 6.992 -0.142 14.641 1.00 55.69 131 PHE A C 1
ATOM 1029 O O . PHE A 1 131 ? 7.870 0.076 13.818 1.00 55.69 131 PHE A O 1
ATOM 1036 N N . SER A 1 132 ? 6.904 0.553 15.778 1.00 51.69 132 SER A N 1
ATOM 1037 C CA . SER A 1 132 ? 7.890 1.552 16.207 1.00 51.69 132 SER A CA 1
ATOM 1038 C C . SER A 1 132 ? 9.305 0.966 16.290 1.00 51.69 132 SER A C 1
ATOM 1040 O O . SER A 1 132 ? 10.218 1.499 15.667 1.00 51.69 132 SER A O 1
ATOM 1042 N N . VAL A 1 133 ? 9.485 -0.172 16.968 1.00 57.44 133 VAL A N 1
ATOM 1043 C CA . VAL A 1 133 ? 10.774 -0.883 17.070 1.00 57.44 133 VAL A CA 1
ATOM 1044 C C . VAL A 1 133 ? 11.222 -1.410 15.709 1.00 57.44 133 VAL A C 1
ATOM 1046 O O . VAL A 1 133 ? 12.404 -1.344 15.386 1.00 57.44 133 VAL A O 1
ATOM 1049 N N . TYR A 1 134 ? 10.289 -1.875 14.877 1.00 62.09 134 TYR A N 1
ATOM 1050 C CA . TYR A 1 134 ? 10.584 -2.267 13.499 1.00 62.09 134 TYR A CA 1
ATOM 1051 C C . TYR A 1 134 ? 11.097 -1.095 12.657 1.00 62.09 134 TYR A C 1
ATOM 1053 O O . TYR A 1 134 ? 12.114 -1.238 11.988 1.00 62.09 134 TYR A O 1
ATOM 1061 N N . TYR A 1 135 ? 10.445 0.070 12.702 1.00 68.38 135 TYR A N 1
ATOM 1062 C CA . TYR A 1 135 ? 10.881 1.251 11.958 1.00 68.38 135 TYR A CA 1
ATOM 1063 C C . TYR A 1 135 ? 12.195 1.812 12.510 1.00 68.38 135 TYR A C 1
ATOM 1065 O O . TYR A 1 135 ? 13.046 2.216 11.721 1.00 68.38 135 TYR A O 1
ATOM 1073 N N . VAL A 1 136 ? 12.408 1.782 13.831 1.00 68.56 136 VAL A N 1
ATOM 1074 C CA . VAL A 1 136 ? 13.689 2.147 14.465 1.00 68.56 136 VAL A CA 1
ATOM 1075 C C . VAL A 1 136 ? 14.798 1.181 14.045 1.00 68.56 136 VAL A C 1
ATOM 1077 O O . VAL A 1 136 ? 15.868 1.625 13.641 1.00 68.56 136 VAL A O 1
ATOM 1080 N N . GLY A 1 137 ? 14.540 -0.128 14.065 1.00 68.75 137 GLY A N 1
ATOM 1081 C CA . GLY A 1 137 ? 15.486 -1.155 13.630 1.00 68.75 137 GLY A CA 1
ATOM 1082 C C . GLY A 1 137 ? 15.800 -1.072 12.137 1.00 68.75 137 GLY A C 1
ATOM 1083 O O . GLY A 1 137 ? 16.965 -1.128 11.755 1.00 68.75 137 GLY A O 1
ATOM 1084 N N . LEU A 1 138 ? 14.786 -0.864 11.294 1.00 76.19 138 LEU A N 1
ATOM 1085 C CA . LEU A 1 138 ? 14.937 -0.672 9.851 1.00 76.19 138 LEU A CA 1
ATOM 1086 C C . LEU A 1 138 ? 15.720 0.610 9.535 1.00 76.19 138 LEU A C 1
ATOM 1088 O O . LEU A 1 138 ? 16.596 0.595 8.674 1.00 76.19 138 LEU A O 1
ATOM 1092 N N . SER A 1 139 ? 15.457 1.697 10.266 1.00 71.81 139 SER A N 1
ATOM 1093 C CA . SER A 1 139 ? 16.206 2.955 10.139 1.00 71.81 139 SER A CA 1
ATOM 1094 C C . SER A 1 139 ? 17.656 2.791 10.594 1.00 71.81 139 SER A C 1
ATOM 1096 O O . SER A 1 139 ? 18.569 3.227 9.899 1.00 71.81 139 SER A O 1
ATOM 1098 N N . GLY A 1 140 ? 17.887 2.111 11.721 1.00 76.06 140 GLY A N 1
ATOM 1099 C CA . GLY A 1 140 ? 19.226 1.797 12.222 1.00 76.06 140 GLY A CA 1
ATOM 1100 C C . GLY A 1 140 ? 20.017 0.921 11.251 1.00 76.06 140 GLY A C 1
ATOM 1101 O O . GLY A 1 140 ? 21.165 1.230 10.942 1.00 76.06 140 GLY A O 1
ATOM 1102 N N . LEU A 1 141 ? 19.386 -0.117 10.697 1.00 79.88 141 LEU A N 1
ATOM 1103 C CA . LEU A 1 141 ? 19.972 -0.958 9.655 1.00 79.88 141 LEU A CA 1
ATOM 1104 C C . LEU A 1 141 ? 20.313 -0.138 8.405 1.00 79.88 141 LEU A C 1
ATOM 1106 O O . LEU A 1 141 ? 21.415 -0.267 7.879 1.00 79.88 141 LEU A O 1
ATOM 1110 N N . GLY A 1 142 ? 19.413 0.746 7.966 1.00 76.31 142 GLY A N 1
ATOM 1111 C CA . GLY A 1 142 ? 19.661 1.664 6.854 1.00 76.31 142 GLY A CA 1
ATOM 1112 C C . GLY A 1 142 ? 20.867 2.578 7.092 1.00 76.31 142 GLY A C 1
ATOM 1113 O O . GLY A 1 142 ? 21.693 2.735 6.199 1.00 76.31 142 GLY A O 1
ATOM 1114 N N . ILE A 1 143 ? 21.024 3.122 8.304 1.00 77.81 143 ILE A N 1
ATOM 1115 C CA . ILE A 1 143 ? 22.185 3.944 8.689 1.00 77.81 143 ILE A CA 1
ATOM 1116 C C . ILE A 1 143 ? 23.477 3.118 8.666 1.00 77.81 143 ILE A C 1
ATOM 1118 O O . ILE A 1 143 ? 24.487 3.584 8.142 1.00 77.81 143 ILE A O 1
ATOM 1122 N N . VAL A 1 144 ? 23.459 1.892 9.198 1.00 78.25 144 VAL A N 1
ATOM 1123 C CA . VAL A 1 144 ? 24.625 0.991 9.188 1.00 78.25 144 VAL A CA 1
ATOM 1124 C C . VAL A 1 144 ? 25.039 0.644 7.759 1.00 78.25 144 VAL A C 1
ATOM 1126 O O . VAL A 1 144 ? 26.225 0.704 7.442 1.00 78.25 144 VAL A O 1
ATOM 1129 N N . LEU A 1 145 ? 24.080 0.329 6.885 1.00 81.19 145 LEU A N 1
ATOM 1130 C CA . LEU A 1 145 ? 24.338 0.047 5.471 1.00 81.19 145 LEU A CA 1
ATOM 1131 C C . LEU A 1 145 ? 24.859 1.287 4.734 1.00 81.19 145 LEU A C 1
ATOM 1133 O O . LEU A 1 145 ? 25.817 1.187 3.975 1.00 81.19 145 LEU A O 1
ATOM 1137 N N . LEU A 1 146 ? 24.294 2.466 5.002 1.00 78.56 146 LEU A N 1
ATOM 1138 C CA . LEU A 1 146 ? 24.764 3.726 4.426 1.00 78.56 146 LEU A CA 1
ATOM 1139 C C . LEU A 1 146 ? 26.206 4.046 4.851 1.00 78.56 146 LEU A C 1
ATOM 1141 O O . LEU A 1 146 ? 27.021 4.444 4.021 1.00 78.56 146 LEU A O 1
ATOM 1145 N N . LEU A 1 147 ? 26.540 3.838 6.128 1.00 78.56 147 LEU A N 1
ATOM 1146 C CA . LEU A 1 147 ? 27.906 3.991 6.629 1.00 78.56 147 LEU A CA 1
ATOM 1147 C C . LEU A 1 147 ? 28.842 2.969 5.980 1.00 78.56 147 LEU A C 1
ATOM 1149 O O . LEU A 1 147 ? 29.894 3.353 5.481 1.00 78.56 147 LEU A O 1
ATOM 1153 N N . ALA A 1 148 ? 28.452 1.695 5.922 1.00 78.31 148 ALA A N 1
ATOM 1154 C CA . ALA A 1 148 ? 29.240 0.650 5.274 1.00 78.31 148 ALA A CA 1
ATOM 1155 C C . ALA A 1 148 ? 29.529 0.969 3.796 1.00 78.31 148 ALA A C 1
ATOM 1157 O O . ALA A 1 148 ? 30.673 0.833 3.364 1.00 78.31 148 ALA A O 1
ATOM 1158 N N . ALA A 1 149 ? 28.536 1.480 3.060 1.00 79.44 149 ALA A N 1
ATOM 1159 C CA . ALA A 1 149 ? 28.709 1.971 1.693 1.00 79.44 149 ALA A CA 1
ATOM 1160 C C . ALA A 1 149 ? 29.675 3.168 1.628 1.00 79.44 149 ALA A C 1
ATOM 1162 O O . ALA A 1 149 ? 30.555 3.206 0.778 1.00 79.44 149 ALA A O 1
ATOM 1163 N N . SER A 1 150 ? 29.590 4.122 2.566 1.00 76.50 150 SER A N 1
ATOM 1164 C CA . SER A 1 150 ? 30.498 5.285 2.592 1.00 76.50 150 SER A CA 1
ATOM 1165 C C . SER A 1 150 ? 31.976 4.926 2.811 1.00 76.50 150 SER A C 1
ATOM 1167 O O . SER A 1 150 ? 32.857 5.698 2.438 1.00 76.50 150 SER A O 1
ATOM 1169 N N . PHE A 1 151 ? 32.246 3.751 3.390 1.00 87.38 151 PHE A N 1
ATOM 1170 C CA . PHE A 1 151 ? 33.590 3.206 3.588 1.00 87.38 151 PHE A CA 1
ATOM 1171 C C . PHE A 1 151 ? 33.987 2.155 2.536 1.00 87.38 151 PHE A C 1
ATOM 1173 O O . PHE A 1 151 ? 35.072 1.586 2.650 1.00 87.38 151 PHE A O 1
ATOM 1180 N N . GLY A 1 152 ? 33.142 1.889 1.532 1.00 82.31 152 GLY A N 1
ATOM 1181 C CA . GLY A 1 152 ? 33.417 0.906 0.479 1.00 82.31 152 GLY A CA 1
ATOM 1182 C C . GLY A 1 152 ? 33.493 -0.539 0.987 1.00 82.31 152 GLY A C 1
ATOM 1183 O O . GLY A 1 152 ? 34.318 -1.321 0.520 1.00 82.31 152 GLY A O 1
ATOM 1184 N N . LEU A 1 153 ? 32.702 -0.896 2.008 1.00 82.81 153 LEU A N 1
ATOM 1185 C CA . LEU A 1 153 ? 32.721 -2.244 2.583 1.00 82.81 153 LEU A CA 1
ATOM 1186 C C . LEU A 1 153 ? 31.909 -3.229 1.727 1.00 82.81 153 LEU A C 1
ATOM 1188 O O . LEU A 1 153 ? 30.697 -3.078 1.556 1.00 82.81 153 LEU A O 1
ATOM 1192 N N . GLU A 1 154 ? 32.550 -4.298 1.253 1.00 79.69 154 GLU A N 1
ATOM 1193 C CA . GLU A 1 154 ? 31.856 -5.419 0.610 1.00 79.69 154 GLU A CA 1
ATOM 1194 C C . GLU A 1 154 ? 31.067 -6.260 1.641 1.00 79.69 154 GLU A C 1
ATOM 1196 O O . GLU A 1 154 ? 31.527 -6.442 2.772 1.00 79.69 154 GLU A O 1
ATOM 1201 N N . PRO A 1 155 ? 29.876 -6.793 1.296 1.00 72.88 155 PRO A N 1
ATOM 1202 C CA . PRO A 1 155 ? 29.225 -6.761 -0.017 1.00 72.88 155 PRO A CA 1
ATOM 1203 C C . PRO A 1 155 ? 28.320 -5.536 -0.238 1.00 72.88 155 PRO A C 1
ATOM 1205 O O . PRO A 1 155 ? 27.627 -5.477 -1.246 1.00 72.88 155 PRO A O 1
ATOM 1208 N N . VAL A 1 156 ? 28.265 -4.577 0.692 1.00 75.44 156 VAL A N 1
ATOM 1209 C CA . VAL A 1 156 ? 27.318 -3.448 0.622 1.00 75.44 156 VAL A CA 1
ATOM 1210 C C . VAL A 1 156 ? 27.619 -2.533 -0.564 1.00 75.44 156 VAL A C 1
ATOM 1212 O O . VAL A 1 156 ? 26.694 -2.118 -1.262 1.00 75.44 156 VAL A O 1
ATOM 1215 N N . ASP A 1 157 ? 28.907 -2.296 -0.815 1.00 75.31 157 ASP A N 1
ATOM 1216 C CA . ASP A 1 157 ? 29.412 -1.499 -1.938 1.00 75.31 157 ASP A CA 1
ATOM 1217 C C . ASP A 1 157 ? 29.203 -2.172 -3.308 1.00 75.31 157 ASP A C 1
ATOM 1219 O O . ASP A 1 157 ? 29.189 -1.513 -4.343 1.00 75.31 157 ASP A O 1
ATOM 1223 N N . ALA A 1 158 ? 28.948 -3.486 -3.326 1.00 74.56 158 ALA A N 1
ATOM 1224 C CA . ALA A 1 158 ? 28.671 -4.222 -4.560 1.00 74.56 158 ALA A CA 1
ATOM 1225 C C . ALA A 1 158 ? 27.295 -3.879 -5.170 1.00 74.56 158 ALA A C 1
ATOM 1227 O O . ALA A 1 158 ? 27.013 -4.251 -6.310 1.00 74.56 158 ALA A O 1
ATOM 1228 N N . PHE A 1 159 ? 26.421 -3.193 -4.424 1.00 74.69 159 PHE A N 1
ATOM 1229 C CA . PHE A 1 159 ? 25.070 -2.840 -4.856 1.00 74.69 159 PHE A CA 1
ATOM 1230 C C . PHE A 1 159 ? 24.921 -1.329 -5.047 1.00 74.69 159 PHE A C 1
ATOM 1232 O O . PHE A 1 159 ? 25.282 -0.534 -4.182 1.00 74.69 159 PHE A O 1
ATOM 1239 N N . SER A 1 160 ? 24.306 -0.922 -6.163 1.00 72.00 160 SER A N 1
ATOM 1240 C CA . SER A 1 160 ? 24.075 0.498 -6.450 1.00 72.00 160 SER A CA 1
ATOM 1241 C C . SER A 1 160 ? 23.111 1.147 -5.438 1.00 72.00 160 SER A C 1
ATOM 1243 O O . SER A 1 160 ? 22.212 0.470 -4.921 1.00 72.00 160 SER A O 1
ATOM 1245 N N . PRO A 1 161 ? 23.193 2.474 -5.206 1.00 72.81 161 PRO A N 1
ATOM 1246 C CA . PRO A 1 161 ? 22.255 3.193 -4.334 1.00 72.81 161 PRO A CA 1
ATOM 1247 C C . PRO A 1 161 ? 20.779 2.974 -4.706 1.00 72.81 161 PRO A C 1
ATOM 1249 O O . PRO A 1 161 ? 19.908 2.901 -3.842 1.00 72.81 161 PRO A O 1
ATOM 1252 N N . VAL A 1 162 ? 20.496 2.804 -6.000 1.00 58.84 162 VAL A N 1
ATOM 1253 C CA . VAL A 1 162 ? 19.147 2.534 -6.521 1.00 58.84 162 VAL A CA 1
ATOM 1254 C C . VAL A 1 162 ? 18.664 1.126 -6.159 1.00 58.84 162 VAL A C 1
ATOM 1256 O O . VAL A 1 162 ? 17.480 0.932 -5.876 1.00 58.84 162 VAL A O 1
ATOM 1259 N N . THR A 1 163 ? 19.565 0.141 -6.113 1.00 68.75 163 THR A N 1
ATOM 1260 C CA . THR A 1 163 ? 19.242 -1.221 -5.657 1.00 68.75 163 THR A CA 1
ATOM 1261 C C . THR A 1 163 ? 18.831 -1.203 -4.186 1.00 68.75 163 THR A C 1
ATOM 1263 O O . THR A 1 163 ? 17.780 -1.735 -3.827 1.00 68.75 163 THR A O 1
ATOM 1266 N N . TRP A 1 164 ? 19.594 -0.495 -3.349 1.00 78.25 164 TRP A N 1
ATOM 1267 C CA . TRP A 1 164 ? 19.261 -0.292 -1.938 1.00 78.25 164 TRP A CA 1
ATOM 1268 C C . TRP A 1 164 ? 17.935 0.445 -1.742 1.00 78.25 164 TRP A C 1
ATOM 1270 O O . TRP A 1 164 ? 17.121 0.039 -0.906 1.00 78.25 164 TRP A O 1
ATOM 1280 N N . LEU A 1 165 ? 17.673 1.477 -2.548 1.00 74.44 165 LEU A N 1
ATOM 1281 C CA . LEU A 1 165 ? 16.401 2.198 -2.537 1.00 74.44 165 LEU A CA 1
ATOM 1282 C C . LEU A 1 165 ? 15.227 1.278 -2.901 1.00 74.44 165 LEU A C 1
ATOM 1284 O O . LEU A 1 165 ? 14.205 1.291 -2.221 1.00 74.44 165 LEU A O 1
ATOM 1288 N N . SER A 1 166 ? 15.388 0.440 -3.927 1.00 64.25 166 SER A N 1
ATOM 1289 C CA . SER A 1 166 ? 14.356 -0.498 -4.386 1.00 64.25 166 SER A CA 1
ATOM 1290 C C . SER A 1 166 ? 14.018 -1.541 -3.317 1.00 64.25 166 SER A C 1
ATOM 1292 O O . SER A 1 166 ? 12.844 -1.782 -3.036 1.00 64.25 166 SER A O 1
ATOM 1294 N N . ILE A 1 167 ? 15.038 -2.116 -2.670 1.00 71.50 167 ILE A N 1
ATOM 1295 C CA . ILE A 1 167 ? 14.868 -3.065 -1.557 1.00 71.50 167 ILE A CA 1
ATOM 1296 C C . ILE A 1 167 ? 14.144 -2.387 -0.389 1.00 71.50 167 ILE A C 1
ATOM 1298 O O . ILE A 1 167 ? 13.173 -2.928 0.140 1.00 71.50 167 ILE A O 1
ATOM 1302 N N . THR A 1 168 ? 14.574 -1.179 -0.022 1.00 75.25 168 THR A N 1
ATOM 1303 C CA . THR A 1 168 ? 13.993 -0.417 1.092 1.00 75.25 168 THR A CA 1
ATOM 1304 C C . THR A 1 168 ? 12.525 -0.078 0.834 1.00 75.25 168 THR A C 1
ATOM 1306 O O . THR A 1 168 ? 11.678 -0.320 1.693 1.00 75.25 168 THR A O 1
ATOM 1309 N N . LEU A 1 169 ? 12.194 0.422 -0.360 1.00 74.50 169 LEU A N 1
ATOM 1310 C CA . LEU A 1 169 ? 10.815 0.729 -0.747 1.00 74.50 169 LEU A CA 1
ATOM 1311 C C . LEU A 1 169 ? 9.947 -0.530 -0.837 1.00 74.50 169 LEU A C 1
ATOM 1313 O O . LEU A 1 169 ? 8.787 -0.488 -0.434 1.00 74.50 169 LEU A O 1
ATOM 1317 N N . GLY A 1 170 ? 10.495 -1.654 -1.308 1.00 71.69 170 GLY A N 1
ATOM 1318 C CA . GLY A 1 170 ? 9.798 -2.941 -1.323 1.00 71.69 170 GLY A CA 1
ATOM 1319 C C . GLY A 1 170 ? 9.434 -3.417 0.085 1.00 71.69 170 GLY A C 1
ATOM 1320 O O . GLY A 1 170 ? 8.277 -3.745 0.347 1.00 71.69 170 GLY A O 1
ATOM 1321 N N . ILE A 1 171 ? 10.396 -3.377 1.012 1.00 74.94 171 ILE A N 1
ATOM 1322 C CA . ILE A 1 171 ? 10.189 -3.718 2.426 1.00 74.94 171 ILE A CA 1
ATOM 1323 C C . ILE A 1 171 ? 9.139 -2.793 3.056 1.00 74.94 171 ILE A C 1
ATOM 1325 O O . ILE A 1 171 ? 8.191 -3.272 3.680 1.00 74.94 171 ILE A O 1
ATOM 1329 N N . LEU A 1 172 ? 9.255 -1.478 2.849 1.00 76.25 172 LEU A N 1
ATOM 1330 C CA . LEU A 1 172 ? 8.282 -0.506 3.353 1.00 76.25 172 LEU A CA 1
ATOM 1331 C C . LEU A 1 172 ? 6.885 -0.721 2.761 1.00 76.25 172 LEU A C 1
ATOM 1333 O O . LEU A 1 172 ? 5.901 -0.627 3.489 1.00 76.25 172 LEU A O 1
ATOM 1337 N N . GLY A 1 173 ? 6.785 -1.045 1.471 1.00 69.94 173 GLY A N 1
ATOM 1338 C CA . GLY A 1 173 ? 5.519 -1.326 0.796 1.00 69.94 173 GLY A CA 1
ATOM 1339 C C . GLY A 1 173 ? 4.811 -2.553 1.369 1.00 69.94 173 GLY A C 1
ATOM 1340 O O . GLY A 1 173 ? 3.623 -2.487 1.684 1.00 69.94 173 GLY A O 1
ATOM 1341 N N . VAL A 1 174 ? 5.544 -3.651 1.579 1.00 71.69 174 VAL A N 1
ATOM 1342 C CA . VAL A 1 174 ? 5.010 -4.860 2.230 1.00 71.69 174 VAL A CA 1
ATOM 1343 C C . VAL A 1 174 ? 4.550 -4.544 3.651 1.00 71.69 174 VAL A C 1
ATOM 1345 O O . VAL A 1 174 ? 3.426 -4.882 4.026 1.00 71.69 174 VAL A O 1
ATOM 1348 N N . THR A 1 175 ? 5.367 -3.833 4.427 1.00 68.38 175 THR A N 1
ATOM 1349 C CA . THR A 1 175 ? 5.017 -3.441 5.797 1.00 68.38 175 THR A CA 1
ATOM 1350 C C . THR A 1 175 ? 3.789 -2.535 5.834 1.00 68.38 175 THR A C 1
ATOM 1352 O O . THR A 1 175 ? 2.905 -2.744 6.663 1.00 68.38 175 THR A O 1
ATOM 1355 N N . ALA A 1 176 ? 3.671 -1.578 4.913 1.00 65.44 176 ALA A N 1
ATOM 1356 C CA . ALA A 1 176 ? 2.507 -0.706 4.808 1.00 65.44 176 ALA A CA 1
ATOM 1357 C C . ALA A 1 176 ? 1.230 -1.492 4.475 1.00 65.44 176 ALA A C 1
ATOM 1359 O O . ALA A 1 176 ? 0.183 -1.222 5.060 1.00 65.44 176 ALA A O 1
ATOM 1360 N N . LEU A 1 177 ? 1.304 -2.494 3.593 1.00 66.38 177 LEU A N 1
ATOM 1361 C CA . LEU A 1 177 ? 0.171 -3.373 3.284 1.00 66.38 177 LEU A CA 1
ATOM 1362 C C . LEU A 1 177 ? -0.262 -4.191 4.505 1.00 66.38 177 LEU A C 1
ATOM 1364 O O . LEU A 1 177 ? -1.454 -4.244 4.814 1.00 66.38 177 LEU A O 1
ATOM 1368 N N . VAL A 1 178 ? 0.696 -4.768 5.237 1.00 64.62 178 VAL A N 1
ATOM 1369 C CA . VAL A 1 178 ? 0.432 -5.485 6.496 1.00 64.62 178 VAL A CA 1
ATOM 1370 C C . VAL A 1 178 ? -0.200 -4.549 7.530 1.00 64.62 178 VAL A C 1
ATOM 1372 O O . VAL A 1 178 ? -1.160 -4.920 8.208 1.00 64.62 178 VAL A O 1
ATOM 1375 N N . HIS A 1 179 ? 0.294 -3.318 7.634 1.00 57.94 179 HIS A N 1
ATOM 1376 C CA . HIS A 1 179 ? -0.193 -2.338 8.596 1.00 57.94 179 HIS A CA 1
ATOM 1377 C C . HIS A 1 179 ? -1.604 -1.836 8.253 1.00 57.94 179 HIS A C 1
ATOM 1379 O O . HIS A 1 179 ? -2.475 -1.811 9.121 1.00 57.94 179 HIS A O 1
ATOM 1385 N N . LEU A 1 180 ? -1.875 -1.536 6.979 1.00 61.38 180 LEU A N 1
ATOM 1386 C CA . LEU A 1 180 ? -3.207 -1.174 6.484 1.00 61.38 180 LEU A CA 1
ATOM 1387 C C . LEU A 1 180 ? -4.219 -2.302 6.686 1.00 61.38 180 LEU A C 1
ATOM 1389 O O . LEU A 1 180 ? -5.373 -2.041 7.025 1.00 61.38 180 LEU A O 1
ATOM 1393 N N . HIS A 1 181 ? -3.793 -3.552 6.499 1.00 59.59 181 HIS A N 1
ATOM 1394 C CA . HIS A 1 181 ? -4.628 -4.715 6.766 1.00 59.59 181 HIS A CA 1
ATOM 1395 C C . HIS A 1 181 ? -4.996 -4.814 8.253 1.00 59.59 181 HIS A C 1
ATOM 1397 O O . HIS A 1 181 ? -6.170 -4.961 8.587 1.00 59.59 181 HIS A O 1
ATOM 1403 N N . ARG A 1 182 ? -4.015 -4.643 9.149 1.00 57.44 182 ARG A N 1
ATOM 1404 C CA . ARG A 1 182 ? -4.249 -4.648 10.601 1.00 57.44 182 ARG A CA 1
ATOM 1405 C C . ARG A 1 182 ? -5.128 -3.485 11.065 1.00 57.44 182 ARG A C 1
ATOM 1407 O O . ARG A 1 182 ? -6.041 -3.700 11.852 1.00 57.44 182 ARG A O 1
ATOM 1414 N N . MET A 1 183 ? -4.913 -2.274 10.550 1.00 50.81 183 MET A N 1
ATOM 1415 C CA . MET A 1 183 ? -5.724 -1.100 10.903 1.00 50.81 183 MET A CA 1
ATOM 1416 C C . MET A 1 183 ? -7.195 -1.253 10.508 1.00 50.81 183 MET A C 1
ATOM 1418 O O . MET A 1 183 ? -8.075 -0.803 11.237 1.00 50.81 183 MET A O 1
ATOM 1422 N N . ARG A 1 184 ? -7.486 -1.923 9.385 1.00 55.09 184 ARG A N 1
ATOM 1423 C CA . ARG A 1 184 ? -8.868 -2.180 8.952 1.00 55.09 184 ARG A CA 1
ATOM 1424 C C . ARG A 1 184 ? -9.635 -3.117 9.891 1.00 55.09 184 ARG A C 1
ATOM 1426 O O . ARG A 1 184 ? -10.850 -2.991 9.951 1.00 55.09 184 ARG A O 1
ATOM 1433 N N . ARG A 1 185 ? -8.954 -3.981 10.653 1.00 44.97 185 ARG A N 1
ATOM 1434 C CA . ARG A 1 185 ? -9.581 -4.845 11.672 1.00 44.97 185 ARG A CA 1
ATOM 1435 C C . ARG A 1 185 ? -9.914 -4.137 12.983 1.00 44.97 185 ARG A C 1
ATOM 1437 O O . ARG A 1 185 ? -10.729 -4.634 13.741 1.00 44.97 185 ARG A O 1
ATOM 1444 N N . MET A 1 186 ? -9.323 -2.972 13.252 1.00 46.62 186 MET A N 1
ATOM 1445 C CA . MET A 1 186 ? -9.590 -2.226 14.490 1.00 46.62 186 MET A CA 1
ATOM 1446 C C . MET A 1 186 ? -10.850 -1.337 14.405 1.00 46.62 186 MET A C 1
ATOM 1448 O O . MET A 1 186 ? -11.212 -0.694 15.384 1.00 46.62 186 MET A O 1
ATOM 1452 N N . ARG A 1 187 ? -11.559 -1.311 13.262 1.00 40.94 187 ARG A N 1
ATOM 1453 C CA . ARG A 1 187 ? -12.894 -0.694 13.115 1.00 40.94 187 ARG A CA 1
ATOM 1454 C C . ARG A 1 187 ? -14.010 -1.750 13.295 1.00 40.94 187 ARG A C 1
ATOM 1456 O O . ARG A 1 187 ? -14.625 -2.148 12.319 1.00 40.94 187 ARG A O 1
ATOM 1463 N N . VAL A 1 188 ? -14.183 -2.173 14.555 1.00 44.25 188 VAL A N 1
ATOM 1464 C CA . VAL A 1 188 ? -15.361 -2.712 15.298 1.00 44.25 188 VAL A CA 1
ATOM 1465 C C . VAL A 1 188 ? -16.402 -3.616 14.593 1.00 44.25 188 VAL A C 1
ATOM 1467 O O . VAL A 1 188 ? -17.073 -3.167 13.668 1.00 44.25 188 VAL A O 1
ATOM 1470 N N . ASP A 1 189 ? -16.702 -4.778 15.208 1.00 39.53 189 ASP A N 1
ATOM 1471 C CA . ASP A 1 189 ? -18.062 -5.361 15.291 1.00 39.53 189 ASP A CA 1
ATOM 1472 C C . ASP A 1 189 ? -18.438 -5.650 16.778 1.00 39.53 189 ASP A C 1
ATOM 1474 O O . ASP A 1 189 ? -17.630 -6.256 17.481 1.00 39.53 189 ASP A O 1
ATOM 1478 N N . PRO A 1 190 ? -19.595 -5.201 17.323 1.00 48.34 190 PRO A N 1
ATOM 1479 C CA . PRO A 1 190 ? -19.957 -5.330 18.745 1.00 48.34 190 PRO A CA 1
ATOM 1480 C C . PRO A 1 190 ? -20.705 -6.625 19.124 1.00 48.34 190 PRO A C 1
ATOM 1482 O O . PRO A 1 190 ? -21.222 -6.716 20.241 1.00 48.34 190 PRO A O 1
ATOM 1485 N N . THR A 1 191 ? -20.834 -7.598 18.224 1.00 46.84 191 THR A N 1
ATOM 1486 C CA . THR A 1 191 ? -21.630 -8.818 18.447 1.00 46.84 191 THR A CA 1
ATOM 1487 C C . THR A 1 191 ? -20.798 -10.071 18.200 1.00 46.84 191 THR A C 1
ATOM 1489 O O . THR A 1 191 ? -20.929 -10.721 17.171 1.00 46.84 191 THR A O 1
ATOM 1492 N N . GLY A 1 192 ? -19.926 -10.391 19.159 1.00 50.06 192 GLY A N 1
ATOM 1493 C CA . GLY A 1 192 ? -19.063 -11.569 19.122 1.00 50.06 192 GLY A CA 1
ATOM 1494 C C . GLY A 1 192 ? -19.842 -12.882 19.004 1.00 50.06 192 GLY A C 1
ATOM 1495 O O . GLY A 1 192 ? -20.692 -13.205 19.837 1.00 50.06 192 GLY A O 1
ATOM 1496 N N . SER A 1 193 ? -19.501 -13.654 17.976 1.00 41.31 193 SER A N 1
ATOM 1497 C CA . SER A 1 193 ? -19.656 -15.107 17.952 1.00 41.31 193 SER A CA 1
ATOM 1498 C C . SER A 1 193 ? -18.361 -15.682 17.376 1.00 41.31 193 SER A C 1
ATOM 1500 O O . SER A 1 193 ? -18.145 -15.638 16.163 1.00 41.31 193 SER A O 1
ATOM 1502 N N . GLU A 1 194 ? -17.497 -16.171 18.266 1.00 49.50 194 GLU A N 1
ATOM 1503 C CA . GLU A 1 194 ? -16.093 -16.536 18.005 1.00 49.50 194 GLU A CA 1
ATOM 1504 C C . GLU A 1 194 ? -15.920 -17.591 16.893 1.00 49.50 194 GLU A C 1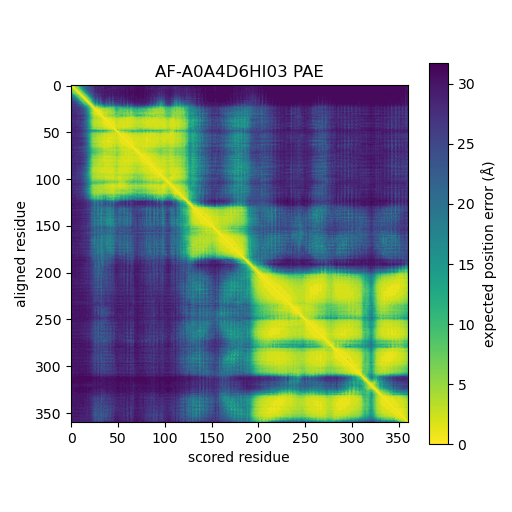
ATOM 1506 O O . GLU A 1 194 ? -14.925 -17.576 16.166 1.00 49.50 194 GLU A O 1
ATOM 1511 N N . ASP A 1 195 ? -16.914 -18.460 16.686 1.00 44.25 195 ASP A N 1
ATOM 1512 C CA . ASP A 1 195 ? -16.862 -19.512 15.661 1.00 44.25 195 ASP A CA 1
ATOM 1513 C C . ASP A 1 195 ? -17.096 -18.982 14.232 1.00 44.25 195 ASP A C 1
ATOM 1515 O O . ASP A 1 195 ? -16.497 -19.480 13.279 1.00 44.25 195 ASP A O 1
ATOM 1519 N N . VAL A 1 196 ? -17.914 -17.934 14.070 1.00 48.56 196 VAL A N 1
ATOM 1520 C CA . VAL A 1 196 ? -18.120 -17.251 12.774 1.00 48.56 196 VAL A CA 1
ATOM 1521 C C . VAL A 1 196 ? -16.963 -16.289 12.492 1.00 48.56 196 VAL A C 1
ATOM 1523 O O . VAL A 1 196 ? -16.564 -16.102 11.340 1.00 48.56 196 VAL A O 1
ATOM 1526 N N . GLU A 1 197 ? -16.394 -15.701 13.545 1.00 48.59 197 GLU A N 1
ATOM 1527 C CA . GLU A 1 197 ? -15.303 -14.735 13.460 1.00 48.59 197 GLU A CA 1
ATOM 1528 C C . GLU A 1 197 ? -14.015 -15.389 12.954 1.00 48.59 197 GLU A C 1
ATOM 1530 O O . GLU A 1 197 ? -13.415 -14.877 12.013 1.00 48.59 197 GLU A O 1
ATOM 1535 N N . LYS A 1 198 ? -13.651 -16.573 13.464 1.00 49.94 198 LYS A N 1
ATOM 1536 C CA . LYS A 1 198 ? -12.445 -17.298 13.035 1.00 49.94 198 LYS A CA 1
ATOM 1537 C C . LYS A 1 198 ? -12.514 -17.790 11.584 1.00 49.94 198 LYS A C 1
ATOM 1539 O O . LYS A 1 198 ? -11.543 -17.649 10.844 1.00 49.94 198 LYS A O 1
ATOM 1544 N N . GLU A 1 199 ? -13.669 -18.302 11.147 1.00 49.75 199 GLU A N 1
ATOM 1545 C CA . GLU A 1 199 ? -13.871 -18.723 9.750 1.00 49.75 199 GLU A CA 1
ATOM 1546 C C . GLU A 1 199 ? -13.836 -17.522 8.786 1.00 49.75 199 GLU A C 1
ATOM 1548 O O . GLU A 1 199 ? -13.278 -17.600 7.687 1.00 49.75 199 GLU A O 1
ATOM 1553 N N . THR A 1 200 ? -14.385 -16.379 9.206 1.00 57.53 200 THR A N 1
ATOM 1554 C CA . THR A 1 200 ? -14.323 -15.128 8.436 1.00 57.53 200 THR A CA 1
ATOM 1555 C C . THR A 1 200 ? -12.895 -14.572 8.399 1.00 57.53 200 THR A C 1
ATOM 1557 O O . THR A 1 200 ? -12.454 -14.069 7.362 1.00 57.53 200 THR A O 1
ATOM 1560 N N . ASP A 1 201 ? -12.144 -14.717 9.492 1.00 55.25 201 ASP A N 1
ATOM 1561 C CA . ASP A 1 201 ? -10.762 -14.268 9.624 1.00 55.25 201 ASP A CA 1
ATOM 1562 C C . ASP A 1 201 ? -9.823 -14.975 8.650 1.00 55.25 201 ASP A C 1
ATOM 1564 O O . ASP A 1 201 ? -9.098 -14.325 7.887 1.00 55.25 201 ASP A O 1
ATOM 1568 N N . ASP A 1 202 ? -9.908 -16.304 8.626 1.00 63.75 202 ASP A N 1
ATOM 1569 C CA . ASP A 1 202 ? -9.109 -17.152 7.751 1.00 63.75 202 ASP A CA 1
ATOM 1570 C C . ASP A 1 202 ? -9.444 -16.874 6.284 1.00 63.75 202 ASP A C 1
ATOM 1572 O O . ASP A 1 202 ? -8.540 -16.663 5.473 1.00 63.75 202 ASP A O 1
ATOM 1576 N N . ARG A 1 203 ? -10.731 -16.750 5.927 1.00 65.88 203 ARG A N 1
ATOM 1577 C CA . ARG A 1 203 ? -11.149 -16.393 4.557 1.00 65.88 203 ARG A CA 1
ATOM 1578 C C . ARG A 1 203 ? -10.611 -15.031 4.123 1.00 65.88 203 ARG A C 1
ATOM 1580 O O . ARG A 1 203 ? -10.166 -14.875 2.984 1.00 65.88 203 ARG A O 1
ATOM 1587 N N . VAL A 1 204 ? -10.603 -14.043 5.016 1.00 64.44 204 VAL A N 1
ATOM 1588 C CA . VAL A 1 204 ? -10.068 -12.710 4.720 1.00 64.44 204 VAL A CA 1
ATOM 1589 C C . VAL A 1 204 ? -8.547 -12.753 4.547 1.00 64.44 204 VAL A C 1
ATOM 1591 O O . VAL A 1 204 ? -8.045 -12.197 3.566 1.00 64.44 204 VAL A O 1
ATOM 1594 N N . VAL A 1 205 ? -7.808 -13.438 5.427 1.00 66.31 205 VAL A N 1
ATOM 1595 C CA . VAL A 1 205 ? -6.349 -13.624 5.289 1.00 66.31 205 VAL A CA 1
ATOM 1596 C C . VAL A 1 205 ? -6.024 -14.326 3.976 1.00 66.31 205 VAL A C 1
ATOM 1598 O O . VAL A 1 205 ? -5.182 -13.855 3.209 1.00 66.31 205 VAL A O 1
ATOM 1601 N N . LEU A 1 206 ? -6.739 -15.406 3.676 1.00 72.81 206 LEU A N 1
ATOM 1602 C CA . LEU A 1 206 ? -6.571 -16.179 2.455 1.00 72.81 206 LEU A CA 1
ATOM 1603 C C . LEU A 1 206 ? -6.899 -15.350 1.204 1.00 72.81 206 LEU A C 1
ATOM 1605 O O . LEU A 1 206 ? -6.165 -15.437 0.223 1.00 72.81 206 LEU A O 1
ATOM 1609 N N . SER A 1 207 ? -7.904 -14.469 1.243 1.00 71.69 207 SER A N 1
ATOM 1610 C CA . SER A 1 207 ? -8.213 -13.557 0.127 1.00 71.69 207 SER A CA 1
ATOM 1611 C C . SER A 1 207 ? -7.108 -12.520 -0.128 1.00 71.69 207 SER A C 1
ATOM 1613 O O . SER A 1 207 ? -6.791 -12.193 -1.276 1.00 71.69 207 SER A O 1
ATOM 1615 N N . VAL A 1 208 ? -6.469 -12.016 0.933 1.00 71.69 208 VAL A N 1
ATOM 1616 C CA . VAL A 1 208 ? -5.357 -11.060 0.826 1.00 71.69 208 VAL A CA 1
ATOM 1617 C C . VAL A 1 208 ? -4.103 -11.755 0.317 1.00 71.69 208 VAL A C 1
ATOM 1619 O O . VAL A 1 208 ? -3.441 -11.229 -0.579 1.00 71.69 208 VAL A O 1
ATOM 1622 N N . LEU A 1 209 ? -3.808 -12.953 0.825 1.00 73.69 209 LEU A N 1
ATOM 1623 C CA . LEU A 1 209 ? -2.735 -13.800 0.309 1.00 73.69 209 LEU A CA 1
ATOM 1624 C C . LEU A 1 209 ? -2.970 -14.143 -1.164 1.00 73.69 209 LEU A C 1
ATOM 1626 O O . LEU A 1 209 ? -2.053 -13.996 -1.969 1.00 73.69 209 LEU A O 1
ATOM 1630 N N . ALA A 1 210 ? -4.198 -14.501 -1.544 1.00 76.75 210 ALA A N 1
ATOM 1631 C CA . ALA A 1 210 ? -4.569 -14.764 -2.928 1.00 76.75 210 ALA A CA 1
ATOM 1632 C C . ALA A 1 210 ? -4.346 -13.537 -3.819 1.00 76.75 210 ALA A C 1
ATOM 1634 O O . ALA A 1 210 ? -3.752 -13.659 -4.889 1.00 76.75 210 ALA A O 1
ATOM 1635 N N . SER A 1 211 ? -4.738 -12.343 -3.363 1.00 80.56 211 SER A N 1
ATOM 1636 C CA . SER A 1 211 ? -4.470 -11.092 -4.080 1.00 80.56 211 SER A CA 1
ATOM 1637 C C . SER A 1 211 ? -2.972 -10.790 -4.188 1.00 80.56 211 SER A C 1
ATOM 1639 O O . SER A 1 211 ? -2.526 -10.317 -5.231 1.00 80.56 211 SER A O 1
ATOM 1641 N N . GLY A 1 212 ? -2.186 -11.052 -3.139 1.00 75.56 212 GLY A N 1
ATOM 1642 C CA . GLY A 1 212 ? -0.733 -10.877 -3.151 1.00 75.56 212 GLY A CA 1
ATOM 1643 C C . GLY A 1 212 ? -0.052 -11.814 -4.148 1.00 75.56 212 GLY A C 1
ATOM 1644 O O . GLY A 1 212 ? 0.678 -11.355 -5.022 1.00 75.56 212 GLY A O 1
ATOM 1645 N N . ILE A 1 213 ? -0.365 -13.110 -4.084 1.00 79.94 213 ILE A N 1
ATOM 1646 C CA . ILE A 1 213 ? 0.158 -14.134 -5.001 1.00 79.94 213 ILE A CA 1
ATOM 1647 C C . ILE A 1 213 ? -0.243 -13.820 -6.445 1.00 79.94 213 ILE A C 1
ATOM 1649 O O . ILE A 1 213 ? 0.591 -13.885 -7.346 1.00 79.94 213 ILE A O 1
ATOM 1653 N N . ALA A 1 214 ? -1.498 -13.429 -6.672 1.00 83.38 214 ALA A N 1
ATOM 1654 C CA . ALA A 1 214 ? -1.991 -13.030 -7.983 1.00 83.38 214 ALA A CA 1
ATOM 1655 C C . ALA A 1 214 ? -1.269 -11.793 -8.535 1.00 83.38 214 ALA A C 1
ATOM 1657 O O . ALA A 1 214 ? -0.933 -11.758 -9.720 1.00 83.38 214 ALA A O 1
ATOM 1658 N N . ALA A 1 215 ? -0.995 -10.794 -7.689 1.00 84.81 215 ALA A N 1
ATOM 1659 C CA . ALA A 1 215 ? -0.236 -9.605 -8.068 1.00 84.81 215 ALA A CA 1
ATOM 1660 C C . ALA A 1 215 ? 1.208 -9.961 -8.425 1.00 84.81 215 ALA A C 1
ATOM 1662 O O . ALA A 1 215 ? 1.702 -9.540 -9.466 1.00 84.81 215 ALA A O 1
ATOM 1663 N N . THR A 1 216 ? 1.867 -10.790 -7.615 1.00 85.00 216 THR A N 1
ATOM 1664 C CA . THR A 1 216 ? 3.219 -11.278 -7.905 1.00 85.00 216 THR A CA 1
ATOM 1665 C C . THR A 1 216 ? 3.254 -12.059 -9.217 1.00 85.00 216 THR A C 1
ATOM 1667 O O . THR A 1 216 ? 4.091 -11.772 -10.069 1.00 85.00 216 THR A O 1
ATOM 1670 N N . ALA A 1 217 ? 2.324 -12.994 -9.430 1.00 90.25 217 ALA A N 1
ATOM 1671 C CA . ALA A 1 217 ? 2.243 -13.771 -10.663 1.00 90.25 217 ALA A CA 1
ATOM 1672 C C . ALA A 1 217 ? 2.020 -12.872 -11.889 1.00 90.25 217 ALA A C 1
ATOM 1674 O O . ALA A 1 217 ? 2.747 -12.982 -12.876 1.00 90.25 217 ALA A O 1
ATOM 1675 N N . GLY A 1 218 ? 1.060 -11.944 -11.818 1.00 90.31 218 GLY A N 1
ATOM 1676 C CA . GLY A 1 218 ? 0.775 -11.013 -12.909 1.00 90.31 218 GLY A CA 1
ATOM 1677 C C . GLY A 1 218 ? 1.919 -10.040 -13.183 1.00 90.31 218 GLY A C 1
ATOM 1678 O O . GLY A 1 218 ? 2.252 -9.811 -14.343 1.00 90.31 218 GLY A O 1
ATOM 1679 N N . GLY A 1 219 ? 2.572 -9.532 -12.136 1.00 90.00 219 GLY A N 1
ATOM 1680 C CA . GLY A 1 219 ? 3.740 -8.661 -12.247 1.00 90.00 219 GLY A CA 1
ATOM 1681 C C . GLY A 1 219 ? 4.943 -9.359 -12.874 1.00 90.00 219 GLY A C 1
ATOM 1682 O O . GLY A 1 219 ? 5.598 -8.774 -13.731 1.00 90.00 219 GLY A O 1
ATOM 1683 N N . LEU A 1 220 ? 5.205 -10.621 -12.515 1.00 91.88 220 LEU A N 1
ATOM 1684 C CA . LEU A 1 220 ? 6.284 -11.410 -13.115 1.00 91.88 220 LEU A CA 1
ATOM 1685 C C . LEU A 1 220 ? 5.997 -11.763 -14.576 1.00 91.88 220 LEU A C 1
ATOM 1687 O O . LEU A 1 220 ? 6.873 -11.590 -15.417 1.00 91.88 220 LEU A O 1
ATOM 1691 N N . VAL A 1 221 ? 4.784 -12.226 -14.900 1.00 97.06 221 VAL A N 1
ATOM 1692 C CA . VAL A 1 221 ? 4.421 -12.583 -16.284 1.00 97.06 221 VAL A CA 1
ATOM 1693 C C . VAL A 1 221 ? 4.399 -11.345 -17.177 1.00 97.06 221 VAL A C 1
ATOM 1695 O O . VAL A 1 221 ? 5.009 -11.348 -18.247 1.00 97.06 221 VAL A O 1
ATOM 1698 N N . GLY A 1 222 ? 3.735 -10.275 -16.730 1.00 95.25 222 GLY A N 1
ATOM 1699 C CA . GLY A 1 222 ? 3.696 -9.005 -17.447 1.00 95.25 222 GLY A CA 1
ATOM 1700 C C . GLY A 1 222 ? 5.091 -8.407 -17.605 1.00 95.25 222 GLY A C 1
ATOM 1701 O O . GLY A 1 222 ? 5.470 -8.036 -18.714 1.00 95.25 222 GLY A O 1
ATOM 1702 N N . GLY A 1 223 ? 5.872 -8.357 -16.524 1.00 93.38 223 GLY A N 1
ATOM 1703 C CA . GLY A 1 223 ? 7.230 -7.811 -16.522 1.00 93.38 223 GLY A CA 1
ATOM 1704 C C . GLY A 1 223 ? 8.198 -8.608 -17.395 1.00 93.38 223 GLY A C 1
ATOM 1705 O O . GLY A 1 223 ? 8.984 -8.020 -18.127 1.00 93.38 223 GLY A O 1
ATOM 1706 N N . ALA A 1 224 ? 8.118 -9.941 -17.400 1.00 94.25 224 ALA A N 1
ATOM 1707 C CA . ALA A 1 224 ? 8.945 -10.777 -18.271 1.00 94.25 224 ALA A CA 1
ATOM 1708 C C . ALA A 1 224 ? 8.581 -10.606 -19.755 1.00 94.25 224 ALA A C 1
ATOM 1710 O O . ALA A 1 224 ? 9.467 -10.508 -20.604 1.00 94.25 224 ALA A O 1
ATOM 1711 N N . ALA A 1 225 ? 7.288 -10.530 -20.082 1.00 94.62 225 ALA A N 1
ATOM 1712 C CA . ALA A 1 225 ? 6.848 -10.267 -21.451 1.00 94.62 225 ALA A CA 1
ATOM 1713 C C . ALA A 1 225 ? 7.294 -8.876 -21.926 1.00 94.62 225 ALA A C 1
ATOM 1715 O O . ALA A 1 225 ? 7.819 -8.730 -23.030 1.00 94.62 225 ALA A O 1
ATOM 1716 N N . MET A 1 226 ? 7.139 -7.864 -21.072 1.00 92.81 226 MET A N 1
ATOM 1717 C CA . MET A 1 226 ? 7.593 -6.507 -21.351 1.00 92.81 226 MET A CA 1
ATOM 1718 C C . MET A 1 226 ? 9.116 -6.442 -21.497 1.00 92.81 226 MET A C 1
ATOM 1720 O O . MET A 1 226 ? 9.601 -5.797 -22.422 1.00 92.81 226 MET A O 1
ATOM 1724 N N . TRP A 1 227 ? 9.865 -7.171 -20.665 1.00 90.62 227 TRP A N 1
ATOM 1725 C CA . TRP A 1 227 ? 11.316 -7.300 -20.778 1.00 90.62 227 TRP A CA 1
ATOM 1726 C C . TRP A 1 227 ? 11.741 -7.831 -22.148 1.00 90.62 227 TRP A C 1
ATOM 1728 O O . TRP A 1 227 ? 12.609 -7.246 -22.788 1.00 90.62 227 TRP A O 1
ATOM 1738 N N . VAL A 1 228 ? 11.106 -8.904 -22.632 1.00 91.62 228 VAL A N 1
ATOM 1739 C CA . VAL A 1 228 ? 11.386 -9.473 -23.961 1.00 91.62 228 VAL A CA 1
ATOM 1740 C C . VAL A 1 228 ? 11.167 -8.430 -25.060 1.00 91.62 228 VAL A C 1
ATOM 1742 O O . VAL A 1 228 ? 11.999 -8.307 -25.959 1.00 91.62 228 VAL A O 1
ATOM 1745 N N . ILE A 1 229 ? 10.089 -7.644 -24.973 1.00 87.25 229 ILE A N 1
ATOM 1746 C CA . ILE A 1 229 ? 9.798 -6.568 -25.930 1.00 87.25 229 ILE A CA 1
ATOM 1747 C C . ILE A 1 229 ? 10.862 -5.467 -25.840 1.00 87.25 229 ILE A C 1
ATOM 1749 O O . ILE A 1 229 ? 11.456 -5.098 -26.852 1.00 87.25 229 ILE A O 1
ATOM 1753 N N . LEU A 1 230 ? 11.149 -4.970 -24.636 1.00 84.25 230 LEU A N 1
ATOM 1754 C CA . LEU A 1 230 ? 12.143 -3.922 -24.407 1.00 84.25 230 LEU A CA 1
ATOM 1755 C C . LEU A 1 230 ? 13.533 -4.339 -24.892 1.00 84.25 230 LEU A C 1
ATOM 1757 O O . LEU A 1 230 ? 14.219 -3.549 -25.531 1.00 84.25 230 LEU A O 1
ATOM 1761 N N . HIS A 1 231 ? 13.940 -5.575 -24.615 1.00 85.44 231 HIS A N 1
ATOM 1762 C CA . HIS A 1 231 ? 15.279 -6.068 -24.909 1.00 85.44 231 HIS A CA 1
ATOM 1763 C C . HIS A 1 231 ? 15.461 -6.457 -26.382 1.00 85.44 231 HIS A C 1
ATOM 1765 O O . HIS A 1 231 ? 16.429 -6.032 -27.008 1.00 85.44 231 HIS A O 1
ATOM 1771 N N . HIS A 1 232 ? 14.536 -7.234 -26.956 1.00 86.88 232 HIS A N 1
ATOM 1772 C CA . HIS A 1 232 ? 14.709 -7.807 -28.296 1.00 86.88 232 HIS A CA 1
ATOM 1773 C C . HIS A 1 232 ? 14.000 -7.043 -29.417 1.00 86.88 232 HIS A C 1
ATOM 1775 O O . HIS A 1 232 ? 14.422 -7.150 -30.566 1.00 86.88 232 HIS A O 1
ATOM 1781 N N . VAL A 1 233 ? 12.920 -6.316 -29.116 1.00 81.69 233 VAL A N 1
ATOM 1782 C CA . VAL A 1 233 ? 12.123 -5.613 -30.137 1.00 81.69 233 VAL A CA 1
ATOM 1783 C C . VAL A 1 233 ? 12.487 -4.135 -30.179 1.00 81.69 233 VAL A C 1
ATOM 1785 O O . VAL A 1 233 ? 12.716 -3.590 -31.255 1.00 81.69 233 VAL A O 1
ATOM 1788 N N . MET A 1 234 ? 12.558 -3.494 -29.012 1.00 78.56 234 MET A N 1
ATOM 1789 C CA . MET A 1 234 ? 12.780 -2.047 -28.902 1.00 78.56 234 MET A CA 1
ATOM 1790 C C . MET A 1 234 ? 14.241 -1.676 -28.633 1.00 78.56 234 MET A C 1
ATOM 1792 O O . MET A 1 234 ? 14.584 -0.502 -28.697 1.00 78.56 234 MET A O 1
ATOM 1796 N N . PHE A 1 235 ? 15.106 -2.657 -28.341 1.00 79.69 235 PHE A N 1
ATOM 1797 C CA . PHE A 1 235 ? 16.524 -2.450 -28.018 1.00 79.69 235 PHE A CA 1
ATOM 1798 C C . PHE A 1 235 ? 16.748 -1.379 -26.932 1.00 79.69 235 PHE A C 1
ATOM 1800 O O . PHE A 1 235 ? 17.724 -0.634 -26.959 1.00 79.69 235 PHE A O 1
ATOM 1807 N N . PHE A 1 236 ? 15.843 -1.319 -25.953 1.00 77.19 236 PHE A N 1
ATOM 1808 C CA . PHE A 1 236 ? 15.774 -0.293 -24.908 1.00 77.19 236 PHE A CA 1
ATOM 1809 C C . PHE A 1 236 ? 16.729 -0.556 -23.732 1.00 77.19 236 PHE A C 1
ATOM 1811 O O . PHE A 1 236 ? 16.881 0.266 -22.830 1.00 77.19 236 PHE A O 1
ATOM 1818 N N . THR A 1 237 ? 17.402 -1.709 -23.727 1.00 77.75 237 THR A N 1
ATOM 1819 C CA . THR A 1 237 ? 18.339 -2.116 -22.672 1.00 77.75 237 THR A CA 1
ATOM 1820 C C . THR A 1 237 ? 19.431 -1.085 -22.370 1.00 77.75 237 THR A C 1
ATOM 1822 O O . THR A 1 237 ? 19.654 -0.854 -21.186 1.00 77.75 237 THR A O 1
ATOM 1825 N N . PRO A 1 238 ? 20.061 -0.396 -23.345 1.00 70.94 238 PRO A N 1
ATOM 1826 C CA . PRO A 1 238 ? 21.052 0.642 -23.051 1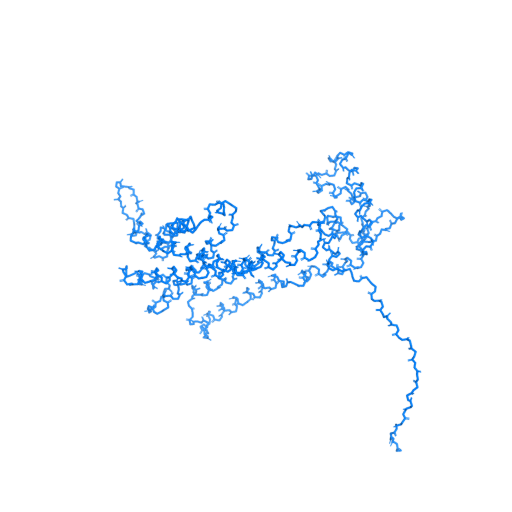.00 70.94 238 PRO A CA 1
ATOM 1827 C C . PRO A 1 238 ? 20.486 1.825 -22.253 1.00 70.94 238 PRO A C 1
ATOM 1829 O O . PRO A 1 238 ? 21.176 2.368 -21.395 1.00 70.94 238 PRO A O 1
ATOM 1832 N N . VAL A 1 239 ? 19.224 2.203 -22.486 1.00 68.88 239 VAL A N 1
ATOM 1833 C CA . VAL A 1 239 ? 18.551 3.273 -21.727 1.00 68.88 239 VAL A CA 1
ATOM 1834 C C . VAL A 1 239 ? 18.322 2.828 -20.285 1.00 68.88 239 VAL A C 1
ATOM 1836 O O . VAL A 1 239 ? 18.621 3.565 -19.351 1.00 68.88 239 VAL A O 1
ATOM 1839 N N . ILE A 1 240 ? 17.861 1.589 -20.093 1.00 68.19 240 ILE A N 1
ATOM 1840 C CA . ILE A 1 240 ? 17.670 0.997 -18.762 1.00 68.19 240 ILE A CA 1
ATOM 1841 C C . ILE A 1 240 ? 19.017 0.903 -18.030 1.00 68.19 240 ILE A C 1
ATOM 1843 O O . ILE A 1 240 ? 19.120 1.312 -16.879 1.00 68.19 240 ILE A O 1
ATOM 1847 N N . MET A 1 241 ? 20.073 0.438 -18.702 1.00 70.44 241 MET A N 1
ATOM 1848 C CA . MET A 1 241 ? 21.432 0.427 -18.150 1.00 70.44 241 MET A CA 1
ATOM 1849 C C . MET A 1 241 ? 21.876 1.823 -17.714 1.00 70.44 241 MET A C 1
ATOM 1851 O O . MET A 1 241 ? 22.387 1.964 -16.609 1.00 70.44 241 MET A O 1
ATOM 1855 N N . ALA A 1 242 ? 21.628 2.853 -18.526 1.00 66.62 242 ALA A N 1
ATOM 1856 C CA . ALA A 1 242 ? 21.970 4.232 -18.189 1.00 66.62 242 ALA A CA 1
ATOM 1857 C C . ALA A 1 242 ? 21.196 4.754 -16.965 1.00 66.62 242 ALA A C 1
ATOM 1859 O O . ALA A 1 242 ? 21.791 5.388 -16.099 1.00 66.62 242 ALA A O 1
ATOM 1860 N N . VAL A 1 243 ? 19.899 4.441 -16.852 1.00 65.38 243 VAL A N 1
ATOM 1861 C CA . VAL A 1 243 ? 19.053 4.824 -15.704 1.00 65.38 243 VAL A CA 1
ATOM 1862 C C . VAL A 1 243 ? 19.549 4.202 -14.395 1.00 65.38 243 VAL A C 1
ATOM 1864 O O . VAL A 1 243 ? 19.537 4.863 -13.358 1.00 65.38 243 VAL A O 1
ATOM 1867 N N . TYR A 1 244 ? 19.995 2.945 -14.433 1.00 66.44 244 TYR A N 1
ATOM 1868 C CA . TYR A 1 244 ? 20.479 2.233 -13.244 1.00 66.44 244 TYR A CA 1
ATOM 1869 C C . TYR A 1 244 ? 21.999 2.310 -13.039 1.00 66.44 244 TYR A C 1
ATOM 1871 O O . TYR A 1 244 ? 22.493 1.831 -12.016 1.00 66.44 244 TYR A O 1
ATOM 1879 N N . GLY A 1 245 ? 22.737 2.903 -13.981 1.00 69.88 245 GLY A N 1
ATOM 1880 C CA . GLY A 1 245 ? 24.200 2.957 -13.968 1.00 69.88 245 GLY A CA 1
ATOM 1881 C C . GLY A 1 245 ? 24.870 1.589 -14.130 1.00 69.88 245 GLY A C 1
ATOM 1882 O O . GLY A 1 245 ? 25.935 1.362 -13.565 1.00 69.88 245 GLY A O 1
ATOM 1883 N N . PHE A 1 246 ? 24.244 0.652 -14.846 1.00 76.69 246 PHE A N 1
ATOM 1884 C CA . PHE A 1 246 ? 24.798 -0.685 -15.053 1.00 76.69 246 PHE A CA 1
ATOM 1885 C C . PHE A 1 246 ? 25.807 -0.716 -16.203 1.00 76.69 246 PHE A C 1
ATOM 1887 O O . PHE A 1 246 ? 25.534 -0.227 -17.298 1.00 76.69 246 PHE A O 1
ATOM 1894 N N . GLU A 1 247 ? 26.947 -1.365 -15.974 1.00 74.25 247 GLU A N 1
ATOM 1895 C CA . GLU A 1 247 ? 27.982 -1.572 -16.997 1.00 74.25 247 GLU A CA 1
ATOM 1896 C C . GLU A 1 247 ? 27.684 -2.774 -17.908 1.00 74.25 247 GLU A C 1
ATOM 1898 O O . GLU A 1 247 ? 28.157 -2.837 -19.042 1.00 74.25 247 GLU A O 1
ATOM 1903 N N . THR A 1 248 ? 26.863 -3.718 -17.439 1.00 75.38 248 THR A N 1
ATOM 1904 C CA . THR A 1 248 ? 26.443 -4.915 -18.180 1.00 75.38 248 THR A CA 1
ATOM 1905 C C . THR A 1 248 ? 24.920 -5.032 -18.230 1.00 75.38 248 THR A C 1
ATOM 1907 O O . THR A 1 248 ? 24.196 -4.445 -17.424 1.00 75.38 248 THR A O 1
ATOM 1910 N N . SER A 1 249 ? 24.405 -5.796 -19.196 1.00 73.38 249 SER A N 1
ATOM 1911 C CA . SER A 1 249 ? 22.964 -6.024 -19.345 1.00 73.38 249 SER A CA 1
ATOM 1912 C C . SER A 1 249 ? 22.402 -7.033 -18.343 1.00 73.38 249 SER A C 1
ATOM 1914 O O . SER A 1 249 ? 21.203 -7.041 -18.103 1.00 73.38 249 SER A O 1
ATOM 1916 N N . ASP A 1 250 ? 23.218 -7.879 -17.726 1.00 73.56 250 ASP A N 1
ATOM 1917 C CA . ASP A 1 250 ? 22.736 -8.968 -16.866 1.00 73.56 250 ASP A CA 1
ATOM 1918 C C . ASP A 1 250 ? 21.851 -8.518 -15.678 1.00 73.56 250 ASP A C 1
ATOM 1920 O O . ASP A 1 250 ? 20.811 -9.140 -15.454 1.00 73.56 250 ASP A O 1
ATOM 1924 N N . PRO A 1 251 ? 22.143 -7.420 -14.945 1.00 76.50 251 PRO A N 1
ATOM 1925 C CA . PRO A 1 251 ? 21.273 -6.955 -13.857 1.00 76.50 251 PRO A CA 1
ATOM 1926 C C . PRO A 1 251 ? 19.998 -6.234 -14.331 1.00 76.50 251 PRO A C 1
ATOM 1928 O O . PRO A 1 251 ? 19.067 -6.043 -13.544 1.00 76.50 251 PRO A O 1
ATOM 1931 N N . THR A 1 252 ? 19.912 -5.838 -15.605 1.00 77.12 252 THR A N 1
ATOM 1932 C CA . THR A 1 252 ? 18.795 -5.015 -16.112 1.00 77.12 252 THR A CA 1
ATOM 1933 C C . THR A 1 252 ? 17.452 -5.747 -16.084 1.00 77.12 252 THR A C 1
ATOM 1935 O O . THR A 1 252 ? 16.433 -5.128 -15.774 1.00 77.12 252 THR A O 1
ATOM 1938 N N . ILE A 1 253 ? 17.448 -7.067 -16.310 1.00 85.50 253 ILE A N 1
ATOM 1939 C CA . ILE A 1 253 ? 16.238 -7.890 -16.198 1.00 85.50 253 ILE A CA 1
ATOM 1940 C C . ILE A 1 253 ? 15.714 -7.910 -14.760 1.00 85.50 253 ILE A C 1
ATOM 1942 O O . ILE A 1 253 ? 14.516 -7.760 -14.538 1.00 85.50 253 ILE A O 1
ATOM 1946 N N . LEU A 1 254 ? 16.604 -8.036 -13.771 1.00 82.44 254 LEU A N 1
ATOM 1947 C CA . LEU A 1 254 ? 16.228 -8.065 -12.357 1.00 82.44 254 LEU A CA 1
ATOM 1948 C C . LEU A 1 254 ? 15.674 -6.711 -11.914 1.00 82.44 254 LEU A C 1
ATOM 1950 O O . LEU A 1 254 ? 14.633 -6.660 -11.260 1.00 82.44 254 LEU A O 1
ATOM 1954 N N . ALA A 1 255 ? 16.320 -5.616 -12.323 1.00 79.31 255 ALA A N 1
ATOM 1955 C CA . ALA A 1 255 ? 15.829 -4.268 -12.056 1.00 79.31 255 ALA A CA 1
ATOM 1956 C C . ALA A 1 255 ? 14.442 -4.037 -12.679 1.00 79.31 255 ALA A C 1
ATOM 1958 O O . ALA A 1 255 ? 13.541 -3.522 -12.012 1.00 79.31 255 ALA A O 1
ATOM 1959 N N . HIS A 1 256 ? 14.235 -4.475 -13.924 1.00 83.31 256 HIS A N 1
ATOM 1960 C CA . HIS A 1 256 ? 12.952 -4.340 -14.610 1.00 83.31 256 HIS A CA 1
ATOM 1961 C C . HIS A 1 256 ? 11.838 -5.176 -13.954 1.00 83.31 256 HIS A C 1
ATOM 1963 O O . HIS A 1 256 ? 10.733 -4.676 -13.718 1.00 83.31 256 HIS A O 1
ATOM 1969 N N . LEU A 1 257 ? 12.132 -6.427 -13.584 1.00 87.44 257 LEU A N 1
ATOM 1970 C CA . LEU A 1 257 ? 11.195 -7.282 -12.850 1.00 87.44 257 LEU A CA 1
ATOM 1971 C C . LEU A 1 257 ? 10.872 -6.711 -11.459 1.00 87.44 257 LEU A C 1
ATOM 1973 O O . LEU A 1 257 ? 9.721 -6.770 -11.031 1.00 87.44 257 LEU A O 1
ATOM 1977 N N . GLY A 1 258 ? 11.843 -6.091 -10.782 1.00 81.44 258 GLY A N 1
ATOM 1978 C CA . GLY A 1 258 ? 11.634 -5.428 -9.493 1.00 81.44 258 GLY A CA 1
ATOM 1979 C C . GLY A 1 258 ? 10.585 -4.312 -9.555 1.00 81.44 258 GLY A C 1
ATOM 1980 O O . GLY A 1 258 ? 9.645 -4.304 -8.761 1.00 81.44 258 GLY A O 1
ATOM 1981 N N . HIS A 1 259 ? 10.679 -3.411 -10.538 1.00 82.19 259 HIS A N 1
ATOM 1982 C CA . HIS A 1 259 ? 9.695 -2.330 -10.707 1.00 82.19 259 HIS A CA 1
ATOM 1983 C C . HIS A 1 259 ? 8.333 -2.873 -11.156 1.00 82.19 259 HIS A C 1
ATOM 1985 O O . HIS A 1 259 ? 7.296 -2.403 -10.690 1.00 82.19 259 HIS A O 1
ATOM 1991 N N . SER A 1 260 ? 8.326 -3.933 -11.971 1.00 88.56 260 SER A N 1
ATOM 1992 C CA . SER A 1 260 ? 7.100 -4.632 -12.378 1.00 88.56 260 SER A CA 1
ATOM 1993 C C . SER A 1 260 ? 6.317 -5.184 -11.180 1.00 88.56 260 SER A C 1
ATOM 1995 O O . SER A 1 260 ? 5.089 -5.101 -11.158 1.00 88.56 260 SER A O 1
ATOM 1997 N N . LEU A 1 261 ? 7.006 -5.693 -10.150 1.00 86.38 261 LEU A N 1
ATOM 1998 C CA . LEU A 1 261 ? 6.378 -6.151 -8.905 1.00 86.38 261 LEU A CA 1
ATOM 1999 C C . LEU A 1 261 ? 5.786 -4.997 -8.087 1.00 86.38 261 LEU A C 1
ATOM 2001 O O . LEU A 1 261 ? 4.676 -5.125 -7.568 1.00 86.38 261 LEU A O 1
ATOM 2005 N N . VAL A 1 262 ? 6.488 -3.863 -8.001 1.00 82.56 262 VAL A N 1
ATOM 2006 C CA . VAL A 1 262 ? 5.978 -2.658 -7.323 1.00 82.56 262 VAL A CA 1
ATOM 2007 C C . VAL A 1 262 ? 4.709 -2.160 -8.014 1.00 82.56 262 VAL A C 1
ATOM 2009 O O . VAL A 1 262 ? 3.693 -1.926 -7.358 1.00 82.56 262 VAL A O 1
ATOM 2012 N N . PHE A 1 263 ? 4.724 -2.066 -9.343 1.00 87.50 263 PHE A N 1
ATOM 2013 C CA . PHE A 1 263 ? 3.554 -1.666 -10.121 1.00 87.50 263 PHE A CA 1
ATOM 2014 C C . PHE A 1 263 ? 2.398 -2.665 -9.991 1.00 87.50 263 PHE A C 1
ATOM 2016 O O . PHE A 1 263 ? 1.251 -2.264 -9.798 1.00 87.50 263 PHE A O 1
ATOM 2023 N N . ALA A 1 264 ? 2.679 -3.968 -9.988 1.00 85.06 264 ALA A N 1
ATOM 2024 C CA . ALA A 1 264 ? 1.656 -4.984 -9.768 1.00 85.06 264 ALA A CA 1
ATOM 2025 C C . ALA A 1 264 ? 1.011 -4.896 -8.373 1.00 85.06 264 ALA A C 1
ATOM 2027 O O . ALA A 1 264 ? -0.204 -5.060 -8.245 1.00 85.06 264 ALA A O 1
ATOM 2028 N N . ALA A 1 265 ? 1.789 -4.577 -7.335 1.00 81.00 265 ALA A N 1
ATOM 2029 C CA . ALA A 1 265 ? 1.259 -4.340 -5.994 1.00 81.00 265 ALA A CA 1
ATOM 2030 C C . ALA A 1 265 ? 0.357 -3.093 -5.945 1.00 81.00 265 ALA A C 1
ATOM 2032 O O . ALA A 1 265 ? -0.717 -3.134 -5.342 1.00 81.00 265 ALA A O 1
ATOM 2033 N N . VAL A 1 266 ? 0.747 -2.005 -6.623 1.00 83.06 266 VAL A N 1
ATOM 2034 C CA . VAL A 1 266 ? -0.085 -0.795 -6.757 1.00 83.06 266 VAL A CA 1
ATOM 2035 C C . VAL A 1 266 ? -1.388 -1.109 -7.492 1.00 83.06 266 VAL A C 1
ATOM 2037 O O . VAL A 1 266 ? -2.457 -0.714 -7.029 1.00 83.06 266 VAL A O 1
ATOM 2040 N N . PHE A 1 267 ? -1.324 -1.856 -8.593 1.00 85.12 267 PHE A N 1
ATOM 2041 C CA . PHE A 1 267 ? -2.502 -2.298 -9.338 1.00 85.12 267 PHE A CA 1
ATOM 2042 C C . PHE A 1 267 ? -3.459 -3.117 -8.462 1.00 85.12 267 PHE A C 1
ATOM 2044 O O . PHE A 1 267 ? -4.647 -2.804 -8.380 1.00 85.12 267 PHE A O 1
ATOM 2051 N N . ALA A 1 268 ? -2.941 -4.106 -7.729 1.00 82.12 268 ALA A N 1
ATOM 2052 C CA . ALA A 1 268 ? -3.740 -4.900 -6.803 1.00 82.12 268 ALA A CA 1
ATOM 2053 C C . ALA A 1 268 ? -4.378 -4.033 -5.706 1.00 82.12 268 ALA A C 1
ATOM 2055 O O . ALA A 1 268 ? -5.562 -4.187 -5.413 1.00 82.12 268 ALA A O 1
ATOM 2056 N N . ALA A 1 269 ? -3.635 -3.073 -5.145 1.00 76.81 269 ALA A N 1
ATOM 2057 C CA . ALA A 1 269 ? -4.157 -2.139 -4.151 1.00 76.81 269 ALA A CA 1
ATOM 2058 C C . ALA A 1 269 ? -5.277 -1.246 -4.715 1.00 76.81 269 ALA A C 1
ATOM 2060 O O . ALA A 1 269 ? -6.273 -1.016 -4.024 1.00 76.81 269 ALA A O 1
ATOM 2061 N N . LEU A 1 270 ? -5.165 -0.781 -5.965 1.00 77.94 270 LEU A N 1
ATOM 2062 C CA . LEU A 1 270 ? -6.220 -0.012 -6.635 1.00 77.94 270 LEU A CA 1
ATOM 2063 C C . LEU A 1 270 ? -7.509 -0.827 -6.772 1.00 77.94 270 LEU A C 1
ATOM 2065 O O . LEU A 1 270 ? -8.578 -0.314 -6.443 1.00 77.94 270 LEU A O 1
ATOM 2069 N N . LEU A 1 271 ? -7.409 -2.105 -7.146 1.00 76.44 271 LEU A N 1
ATOM 2070 C CA . LEU A 1 271 ? -8.564 -3.003 -7.256 1.00 76.44 271 LEU A CA 1
ATOM 2071 C C . LEU A 1 271 ? -9.240 -3.308 -5.909 1.00 76.44 271 LEU A C 1
ATOM 2073 O O . LEU A 1 271 ? -10.398 -3.717 -5.885 1.00 76.44 271 LEU A O 1
ATOM 2077 N N . THR A 1 272 ? -8.571 -3.064 -4.775 1.00 70.69 272 THR A N 1
ATOM 2078 C CA . THR A 1 272 ? -9.220 -3.166 -3.454 1.00 70.69 272 THR A CA 1
ATOM 2079 C C . THR A 1 272 ? -10.122 -1.978 -3.114 1.00 70.69 272 THR A C 1
ATOM 2081 O O . THR A 1 272 ? -10.888 -2.060 -2.153 1.00 70.69 272 THR A O 1
ATOM 2084 N N . ARG A 1 273 ? -10.046 -0.863 -3.856 1.00 68.94 273 ARG A N 1
ATOM 2085 C CA . ARG A 1 273 ? -10.928 0.289 -3.627 1.00 68.94 273 ARG A CA 1
ATOM 2086 C C . ARG A 1 273 ? -12.310 0.011 -4.205 1.00 68.94 273 ARG A C 1
ATOM 2088 O O . ARG A 1 273 ? -12.441 -0.497 -5.315 1.00 68.94 273 ARG A O 1
ATOM 2095 N N . GLU A 1 274 ? -13.338 0.425 -3.472 1.00 63.72 274 GLU A N 1
ATOM 2096 C CA . GLU A 1 274 ? -14.745 0.179 -3.808 1.00 63.72 274 GLU A CA 1
ATOM 2097 C C . GLU A 1 274 ? -15.109 0.615 -5.236 1.00 63.72 274 GLU A C 1
ATOM 2099 O O . GLU A 1 274 ? -15.747 -0.136 -5.968 1.00 63.72 274 GLU A O 1
ATOM 2104 N N . GLN A 1 275 ? -14.602 1.774 -5.664 1.00 65.56 275 GLN A N 1
ATOM 2105 C CA . GLN A 1 275 ? -14.815 2.336 -7.002 1.00 65.56 275 GLN A CA 1
ATOM 2106 C C . GLN A 1 275 ? -14.359 1.402 -8.135 1.00 65.56 275 GLN A C 1
ATOM 2108 O O . GLN A 1 275 ? -15.034 1.307 -9.154 1.00 65.56 275 GLN A O 1
ATOM 2113 N N . PHE A 1 276 ? -13.229 0.710 -7.962 1.00 64.19 276 PHE A N 1
ATOM 2114 C CA . PHE A 1 276 ? -12.666 -0.175 -8.986 1.00 64.19 276 PHE A CA 1
ATOM 2115 C C . PHE A 1 276 ? -13.199 -1.603 -8.866 1.00 64.19 276 PHE A C 1
ATOM 2117 O O . PHE A 1 276 ? -13.443 -2.243 -9.885 1.00 64.19 276 PHE A O 1
ATOM 2124 N N . ARG A 1 277 ? -13.476 -2.068 -7.640 1.00 62.84 277 ARG A N 1
ATOM 2125 C CA . ARG A 1 277 ? -14.077 -3.386 -7.380 1.00 62.84 277 ARG A CA 1
ATOM 2126 C C . ARG A 1 277 ? -15.427 -3.566 -8.078 1.00 62.84 277 ARG A C 1
ATOM 2128 O O . ARG A 1 277 ? -15.757 -4.665 -8.506 1.00 62.84 277 ARG A O 1
ATOM 2135 N N . LEU A 1 278 ? -16.210 -2.492 -8.189 1.00 52.78 278 LEU A N 1
ATOM 2136 C CA . LEU A 1 278 ? -17.512 -2.519 -8.863 1.00 52.78 278 LEU A CA 1
ATOM 2137 C C . LEU A 1 278 ? -17.398 -2.707 -10.381 1.00 52.78 278 LEU A C 1
ATOM 2139 O O . LEU A 1 278 ? -18.347 -3.176 -10.997 1.00 52.78 278 LEU A O 1
ATOM 2143 N N . VAL A 1 279 ? -16.250 -2.354 -10.963 1.00 56.12 279 VAL A N 1
ATOM 2144 C CA . VAL A 1 279 ? -16.008 -2.393 -12.410 1.00 56.12 279 VAL A CA 1
ATOM 2145 C C . VAL A 1 279 ? -15.192 -3.621 -12.818 1.00 56.12 279 VAL A C 1
ATOM 2147 O O . VAL A 1 279 ? -15.248 -4.010 -13.971 1.00 56.12 279 VAL A O 1
ATOM 2150 N N . SER A 1 280 ? -14.454 -4.262 -11.908 1.00 70.81 280 SER A N 1
ATOM 2151 C CA . SER A 1 280 ? -13.573 -5.403 -12.201 1.00 70.81 280 SER A CA 1
ATOM 2152 C C . SER A 1 280 ? -14.232 -6.767 -11.938 1.00 70.81 280 SER A C 1
ATOM 2154 O O . SER A 1 280 ? -13.639 -7.617 -11.269 1.00 70.81 280 SER A O 1
ATOM 2156 N N . GLN A 1 281 ? -15.477 -6.977 -12.376 1.00 68.38 281 GLN A N 1
ATOM 2157 C CA . GLN A 1 281 ? -16.218 -8.210 -12.062 1.00 68.38 281 GLN A CA 1
ATOM 2158 C C . GLN A 1 281 ? -15.877 -9.377 -12.995 1.00 68.38 281 GLN A C 1
ATOM 2160 O O . GLN A 1 281 ? -16.041 -10.542 -12.632 1.00 68.38 281 GLN A O 1
ATOM 2165 N N . THR A 1 282 ? -15.371 -9.081 -14.188 1.00 74.69 282 THR A N 1
ATOM 2166 C CA . THR A 1 282 ? -15.012 -10.068 -15.206 1.00 74.69 282 THR A CA 1
ATOM 2167 C C . THR A 1 282 ? -13.528 -10.010 -15.558 1.00 74.69 282 THR A C 1
ATOM 2169 O O . THR A 1 282 ? -12.859 -8.989 -15.399 1.00 74.69 282 THR A O 1
ATOM 2172 N N . VAL A 1 283 ? -13.004 -11.107 -16.119 1.00 81.81 283 VAL A N 1
ATOM 2173 C CA . VAL A 1 283 ? -11.623 -11.156 -16.635 1.00 81.81 283 VAL A CA 1
ATOM 2174 C C . VAL A 1 283 ? -11.389 -10.053 -17.672 1.00 81.81 283 VAL A C 1
ATOM 2176 O O . VAL A 1 283 ? -10.353 -9.397 -17.643 1.00 81.81 283 VAL A O 1
ATOM 2179 N N . GLY A 1 284 ? -12.360 -9.815 -18.562 1.00 72.62 284 GLY A N 1
ATOM 2180 C CA . GLY A 1 284 ? -12.262 -8.781 -19.594 1.00 72.62 284 GLY A CA 1
ATOM 2181 C C . GLY A 1 284 ? -12.174 -7.368 -19.017 1.00 72.62 284 GLY A C 1
ATOM 2182 O O . GLY A 1 284 ? -11.361 -6.569 -19.478 1.00 72.62 284 GLY A O 1
ATOM 2183 N N . GLU A 1 285 ? -12.948 -7.071 -17.975 1.00 77.50 285 GLU A N 1
ATOM 2184 C CA . GLU A 1 285 ? -12.907 -5.769 -17.306 1.00 77.50 285 GLU A CA 1
ATOM 2185 C C . GLU A 1 285 ? -11.591 -5.541 -16.562 1.00 77.50 285 GLU A C 1
ATOM 2187 O O . GLU A 1 285 ? -11.003 -4.466 -16.677 1.00 77.50 285 GLU A O 1
ATOM 2192 N N . THR A 1 286 ? -11.072 -6.545 -15.850 1.00 81.62 286 THR A N 1
ATOM 2193 C CA . THR A 1 286 ? -9.774 -6.406 -15.174 1.00 81.62 286 THR A CA 1
ATOM 2194 C C . THR A 1 286 ? -8.621 -6.295 -16.169 1.00 81.62 286 THR A C 1
ATOM 2196 O O . THR A 1 286 ? -7.672 -5.554 -15.919 1.00 81.62 286 THR A O 1
ATOM 2199 N N . VAL A 1 287 ? -8.701 -6.971 -17.322 1.00 85.81 287 VAL A N 1
ATOM 2200 C CA . VAL A 1 287 ? -7.751 -6.781 -18.431 1.00 85.81 287 VAL A CA 1
ATOM 2201 C C . VAL A 1 287 ? -7.837 -5.353 -18.972 1.00 85.81 287 VAL A C 1
ATOM 2203 O O . VAL A 1 287 ? -6.802 -4.714 -19.134 1.00 85.81 287 VAL A O 1
ATOM 2206 N N . ALA A 1 288 ? -9.040 -4.815 -19.191 1.00 78.12 288 ALA A N 1
ATOM 2207 C CA . ALA A 1 288 ? -9.225 -3.442 -19.660 1.00 78.12 288 ALA A CA 1
ATOM 2208 C C . ALA A 1 288 ? -8.697 -2.404 -18.651 1.00 78.12 288 ALA A C 1
ATOM 2210 O O . ALA A 1 288 ? -7.989 -1.472 -19.035 1.00 78.12 288 ALA A O 1
ATOM 2211 N N . LEU A 1 289 ? -8.969 -2.591 -17.355 1.00 83.69 289 LEU A N 1
ATOM 2212 C CA . LEU A 1 289 ? -8.400 -1.772 -16.279 1.00 83.69 289 LEU A CA 1
ATOM 2213 C C . LEU A 1 289 ? -6.874 -1.890 -16.228 1.00 83.69 289 LEU A C 1
ATOM 2215 O O . LEU A 1 289 ? -6.191 -0.886 -16.045 1.00 83.69 289 LEU A O 1
ATOM 2219 N N . GLY A 1 290 ? -6.339 -3.092 -16.440 1.00 87.12 290 GLY A N 1
ATOM 2220 C CA . GLY A 1 290 ? -4.909 -3.336 -16.584 1.00 87.12 290 GLY A CA 1
ATOM 2221 C C . GLY A 1 290 ? -4.305 -2.562 -17.755 1.00 87.12 290 GLY A C 1
ATOM 2222 O O . GLY A 1 290 ? -3.295 -1.886 -17.582 1.00 87.12 290 GLY A O 1
ATOM 2223 N N . MET A 1 291 ? -4.941 -2.575 -18.929 1.00 87.62 291 MET A N 1
ATOM 2224 C CA . MET A 1 291 ? -4.501 -1.798 -20.095 1.00 87.62 291 MET A CA 1
ATOM 2225 C C . MET A 1 291 ? -4.504 -0.291 -19.809 1.00 87.62 291 MET A C 1
ATOM 2227 O O . MET A 1 291 ? -3.516 0.377 -20.104 1.00 87.62 291 MET A O 1
ATOM 2231 N N . LEU A 1 292 ? -5.565 0.241 -19.189 1.00 84.00 292 LEU A N 1
ATOM 2232 C CA . LEU A 1 292 ? -5.639 1.651 -18.778 1.00 84.00 292 LEU A CA 1
ATOM 2233 C C . LEU A 1 292 ? -4.548 2.010 -17.763 1.00 84.00 292 LEU A C 1
ATOM 2235 O O . LEU A 1 292 ? -3.909 3.055 -17.879 1.00 84.00 292 LEU A O 1
ATOM 2239 N N . TYR A 1 293 ? -4.303 1.124 -16.797 1.00 88.94 293 TYR A N 1
ATOM 2240 C CA . TYR A 1 293 ? -3.204 1.254 -15.848 1.00 88.94 293 TYR A CA 1
ATOM 2241 C C . TYR A 1 293 ? -1.845 1.283 -16.565 1.00 88.94 293 TYR A C 1
ATOM 2243 O O . TYR A 1 293 ? -1.016 2.138 -16.263 1.00 88.94 293 TYR A O 1
ATOM 2251 N N . GLY A 1 294 ? -1.650 0.429 -17.574 1.00 89.44 294 GLY A N 1
ATOM 2252 C CA . GLY A 1 294 ? -0.478 0.429 -18.450 1.00 89.44 294 GLY A CA 1
ATOM 2253 C C . GLY A 1 294 ? -0.276 1.753 -19.193 1.00 89.44 294 GLY A C 1
ATOM 2254 O O . GLY A 1 294 ? 0.833 2.278 -19.205 1.00 89.44 294 GLY A O 1
ATOM 2255 N N . VAL A 1 295 ? -1.338 2.354 -19.745 1.00 84.75 295 VAL A N 1
ATOM 2256 C CA . VAL A 1 295 ? -1.265 3.694 -20.366 1.00 84.75 295 VAL A CA 1
ATOM 2257 C C . VAL A 1 295 ? -0.814 4.749 -19.351 1.00 84.75 295 VAL A C 1
ATOM 2259 O O . VAL A 1 295 ? 0.045 5.575 -19.657 1.00 84.75 295 VAL A O 1
ATOM 2262 N N . GLY A 1 296 ? -1.361 4.709 -18.132 1.00 83.88 296 GLY A N 1
ATOM 2263 C CA . GLY A 1 296 ? -0.954 5.606 -17.049 1.00 83.88 296 GLY A CA 1
ATOM 2264 C C . GLY A 1 296 ? 0.514 5.426 -16.657 1.00 83.88 296 GLY A C 1
ATOM 2265 O O . GLY A 1 296 ? 1.233 6.412 -16.504 1.00 83.88 296 GLY A O 1
ATOM 2266 N N . LEU A 1 297 ? 0.979 4.177 -16.552 1.00 87.88 297 LEU A N 1
ATOM 2267 C CA . LEU A 1 297 ? 2.384 3.869 -16.288 1.00 87.88 297 LEU A CA 1
ATOM 2268 C C . LEU A 1 297 ? 3.302 4.373 -17.394 1.00 87.88 297 LEU A C 1
ATOM 2270 O O . LEU A 1 297 ? 4.314 4.979 -17.073 1.00 87.88 297 LEU A O 1
ATOM 2274 N N . TRP A 1 298 ? 2.946 4.177 -18.665 1.00 86.44 298 TRP A N 1
ATOM 2275 C CA . TRP A 1 298 ? 3.713 4.708 -19.793 1.00 86.44 298 TRP A CA 1
ATOM 2276 C C . TRP A 1 298 ? 3.850 6.228 -19.708 1.00 86.44 298 TRP A C 1
ATOM 2278 O O . TRP A 1 298 ? 4.954 6.753 -19.822 1.00 86.44 298 TRP A O 1
ATOM 2288 N N . PHE A 1 299 ? 2.751 6.935 -19.434 1.00 81.31 299 PHE A N 1
ATOM 2289 C CA . PHE A 1 299 ? 2.776 8.389 -19.305 1.00 81.31 299 PHE A CA 1
ATOM 2290 C C . PHE A 1 299 ? 3.698 8.850 -18.167 1.00 81.31 299 PHE A C 1
ATOM 2292 O O . PHE A 1 299 ? 4.455 9.801 -18.331 1.00 81.31 299 PHE A O 1
ATOM 2299 N N . VAL A 1 300 ? 3.668 8.170 -17.018 1.00 78.00 300 VAL A N 1
ATOM 2300 C CA . VAL A 1 300 ? 4.544 8.497 -15.883 1.00 78.00 300 VAL A CA 1
ATOM 2301 C C . VAL A 1 300 ? 5.998 8.124 -16.180 1.00 78.00 300 VAL A C 1
ATOM 2303 O O . VAL A 1 300 ? 6.897 8.929 -15.952 1.00 78.00 300 VAL A O 1
ATOM 2306 N N . ALA A 1 301 ? 6.246 6.922 -16.695 1.00 77.44 301 ALA A N 1
ATOM 2307 C CA . ALA A 1 301 ? 7.586 6.418 -16.953 1.00 77.44 301 ALA A CA 1
ATOM 2308 C C . ALA A 1 301 ? 8.289 7.233 -18.047 1.00 77.44 301 ALA A C 1
ATOM 2310 O O . ALA A 1 301 ? 9.344 7.807 -17.795 1.00 77.44 301 ALA A O 1
ATOM 2311 N N . GLU A 1 302 ? 7.683 7.353 -19.227 1.00 74.00 302 GLU A N 1
ATOM 2312 C CA . GLU A 1 302 ? 8.285 8.027 -20.384 1.00 74.00 302 GLU A CA 1
ATOM 2313 C C . GLU A 1 302 ? 8.077 9.544 -20.360 1.00 74.00 302 GLU A C 1
ATOM 2315 O O . GLU A 1 302 ? 8.936 10.298 -20.803 1.00 74.00 302 GLU A O 1
ATOM 2320 N N . GLY A 1 303 ? 6.946 10.021 -19.835 1.00 70.75 303 GLY A N 1
ATOM 2321 C CA . GLY A 1 303 ? 6.634 11.452 -19.810 1.00 70.75 303 GLY A CA 1
ATOM 2322 C C . GLY A 1 303 ? 7.241 12.206 -18.627 1.00 70.75 303 GLY A C 1
ATOM 2323 O O . GLY A 1 303 ? 7.395 13.423 -18.700 1.00 70.75 303 GLY A O 1
ATOM 2324 N N . VAL A 1 304 ? 7.587 11.514 -17.534 1.00 71.00 304 VAL A N 1
ATOM 2325 C CA . VAL A 1 304 ? 8.079 12.159 -16.303 1.00 71.00 304 VAL A CA 1
ATOM 2326 C C . VAL A 1 304 ? 9.418 11.580 -15.854 1.00 71.00 304 VAL A C 1
ATOM 2328 O O . VAL A 1 304 ? 10.383 12.325 -15.697 1.00 71.00 304 VAL A O 1
ATOM 2331 N N . VAL A 1 305 ? 9.499 10.263 -15.652 1.00 70.56 305 VAL A N 1
ATOM 2332 C CA . VAL A 1 305 ? 10.652 9.621 -14.998 1.00 70.56 305 VAL A CA 1
ATOM 2333 C C . VAL A 1 305 ? 11.891 9.600 -15.899 1.00 70.56 305 VAL A C 1
ATOM 2335 O O . VAL A 1 305 ? 12.953 10.059 -15.482 1.00 70.56 305 VAL A O 1
ATOM 2338 N N . VAL A 1 306 ? 11.776 9.113 -17.137 1.00 70.19 306 VAL A N 1
ATOM 2339 C CA . VAL A 1 306 ? 12.898 9.021 -18.088 1.00 70.19 306 VAL A CA 1
ATOM 2340 C C . VAL A 1 306 ? 13.495 10.402 -18.414 1.00 70.19 306 VAL A C 1
ATOM 2342 O O . VAL A 1 306 ? 14.722 10.543 -18.324 1.00 70.19 306 VAL A O 1
ATOM 2345 N N . PRO A 1 307 ? 12.698 11.453 -18.706 1.00 65.88 307 PRO A N 1
ATOM 2346 C CA . PRO A 1 307 ? 13.224 12.804 -18.883 1.00 65.88 307 PRO A CA 1
ATOM 2347 C C . PRO A 1 307 ? 13.963 13.303 -17.638 1.00 65.88 307 PRO A C 1
ATOM 2349 O O . PRO A 1 307 ? 15.084 13.796 -17.752 1.00 65.88 307 PRO A O 1
ATOM 2352 N N . ALA A 1 308 ? 13.382 13.123 -16.446 1.00 64.38 308 ALA A N 1
ATOM 2353 C CA . ALA A 1 308 ? 13.973 13.597 -15.196 1.00 64.38 308 ALA A CA 1
ATOM 2354 C C . ALA A 1 308 ? 15.325 12.936 -14.878 1.00 64.38 308 ALA A C 1
ATOM 2356 O O . ALA A 1 308 ? 16.231 13.609 -14.391 1.00 64.38 308 ALA A O 1
ATOM 2357 N N . ILE A 1 309 ? 15.474 11.637 -15.160 1.00 59.56 309 ILE A N 1
ATOM 2358 C CA . ILE A 1 309 ? 16.692 10.878 -14.836 1.00 59.56 309 ILE A CA 1
ATOM 2359 C C . ILE A 1 309 ? 17.789 11.080 -15.882 1.00 59.56 309 ILE A C 1
ATOM 2361 O O . ILE A 1 309 ? 18.963 11.178 -15.535 1.00 59.56 309 ILE A O 1
ATOM 2365 N N . SER A 1 310 ? 17.434 11.152 -17.165 1.00 56.81 310 SER A N 1
ATOM 2366 C CA . SER A 1 310 ? 18.426 11.232 -18.244 1.00 56.81 310 SER A CA 1
ATOM 2367 C C . SER A 1 310 ? 19.170 12.573 -18.292 1.00 56.81 310 SER A C 1
ATOM 2369 O O . SER A 1 310 ? 20.186 12.681 -18.973 1.00 56.81 310 SER A O 1
ATOM 2371 N N . GLY A 1 311 ? 18.672 13.622 -17.623 1.00 53.91 311 GLY A N 1
ATOM 2372 C CA . GLY A 1 311 ? 19.159 14.994 -17.822 1.00 53.91 311 GLY A CA 1
ATOM 2373 C C . GLY A 1 311 ? 18.865 15.535 -19.231 1.00 53.91 311 GLY A C 1
ATOM 2374 O O . GLY A 1 311 ? 19.183 16.683 -19.537 1.00 53.91 311 GLY A O 1
ATOM 2375 N N . VAL A 1 312 ? 18.204 14.731 -20.075 1.00 49.16 312 VAL A N 1
ATOM 2376 C CA . VAL A 1 312 ? 17.804 15.012 -21.460 1.00 49.16 312 VAL A CA 1
ATOM 2377 C C . VAL A 1 312 ? 16.395 15.624 -21.497 1.00 49.16 312 VAL A C 1
ATOM 2379 O O . VAL A 1 312 ? 15.726 15.602 -22.521 1.00 49.16 312 VAL A O 1
ATOM 2382 N N . VAL A 1 313 ? 15.943 16.269 -20.413 1.00 44.88 313 VAL A N 1
ATOM 2383 C CA . VAL A 1 313 ? 14.726 17.110 -20.441 1.00 44.88 313 VAL A CA 1
ATOM 2384 C C . VAL A 1 313 ? 14.816 18.170 -21.553 1.00 44.88 313 VAL A C 1
ATOM 2386 O O . VAL A 1 313 ? 13.804 18.548 -22.131 1.00 44.88 313 VAL A O 1
ATOM 2389 N N . LEU A 1 314 ? 16.033 18.599 -21.909 1.00 45.88 314 LEU A N 1
ATOM 2390 C CA . LEU A 1 314 ? 16.292 19.591 -22.957 1.00 45.88 314 LEU A CA 1
ATOM 2391 C C . LEU A 1 314 ? 16.436 19.033 -24.387 1.00 45.88 314 LEU A C 1
ATOM 2393 O O . LEU A 1 314 ? 16.465 19.840 -25.310 1.00 45.88 314 LEU A O 1
ATOM 2397 N N . ALA A 1 315 ? 16.533 17.713 -24.616 1.00 46.22 315 ALA A N 1
ATOM 2398 C CA . ALA A 1 315 ? 16.675 17.169 -25.985 1.00 46.22 315 ALA A CA 1
ATOM 2399 C C . ALA A 1 315 ? 15.460 16.372 -26.493 1.00 46.22 315 ALA A C 1
ATOM 2401 O O . ALA A 1 315 ? 15.471 15.906 -27.630 1.00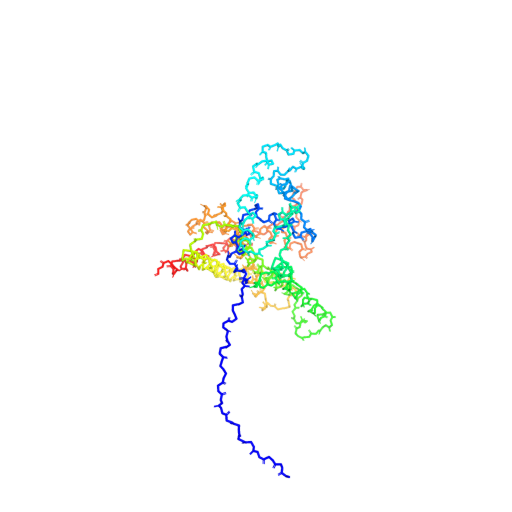 46.22 315 ALA A O 1
ATOM 2402 N N . THR A 1 316 ? 14.401 16.246 -25.687 1.00 46.16 316 THR A N 1
ATOM 2403 C CA . THR A 1 316 ? 13.093 15.697 -26.100 1.00 46.16 316 THR A CA 1
ATOM 2404 C C . THR A 1 316 ? 12.043 16.778 -26.374 1.00 46.16 316 THR A C 1
ATOM 2406 O O . THR A 1 316 ? 10.885 16.450 -26.628 1.00 46.16 316 THR A O 1
ATOM 2409 N N . GLN A 1 317 ? 12.425 18.058 -26.297 1.00 49.81 317 GLN A N 1
ATOM 2410 C CA . GLN A 1 317 ? 11.596 19.185 -26.715 1.00 49.81 317 GLN A CA 1
ATOM 2411 C C . GLN A 1 317 ? 11.854 19.468 -28.194 1.00 49.81 317 GLN A C 1
ATOM 2413 O O . GLN A 1 317 ? 12.989 19.716 -28.601 1.00 49.81 317 GLN A O 1
ATOM 2418 N N . PHE A 1 318 ? 10.802 19.440 -29.003 1.00 50.72 318 PHE A N 1
ATOM 2419 C CA . PHE A 1 318 ? 10.834 20.028 -30.338 1.00 50.72 318 PHE A CA 1
ATOM 2420 C C . PHE A 1 318 ? 9.805 21.145 -30.405 1.00 50.72 318 PHE A C 1
ATOM 2422 O O . PHE A 1 318 ? 8.658 20.969 -29.987 1.00 50.72 318 PHE A O 1
ATOM 2429 N N . GLU A 1 319 ? 10.217 22.281 -30.959 1.00 49.56 319 GLU A N 1
ATOM 2430 C CA . GLU A 1 319 ? 9.323 23.400 -31.224 1.00 49.56 319 GLU A CA 1
ATOM 2431 C C . GLU A 1 319 ? 8.358 23.032 -32.352 1.00 49.56 319 GLU A C 1
ATOM 2433 O O . GLU A 1 319 ? 8.744 22.880 -33.515 1.00 49.56 319 GLU A O 1
ATOM 2438 N N . VAL A 1 320 ? 7.072 22.949 -32.021 1.00 52.62 320 VAL A N 1
ATOM 2439 C CA . VAL A 1 320 ? 5.994 22.929 -33.010 1.00 52.62 320 VAL A CA 1
ATOM 2440 C C . VAL A 1 320 ? 5.220 24.230 -32.844 1.00 52.62 320 VAL A C 1
ATOM 2442 O O . VAL A 1 320 ? 4.529 24.430 -31.851 1.00 52.62 320 VAL A O 1
ATOM 2445 N N . PHE A 1 321 ? 5.376 25.148 -33.802 1.00 58.06 321 PHE A N 1
ATOM 2446 C CA . PHE A 1 321 ? 4.783 26.496 -33.762 1.00 58.06 321 PHE A CA 1
ATOM 2447 C C . PHE A 1 321 ? 5.157 27.330 -32.516 1.00 58.06 321 PHE A C 1
ATOM 2449 O O . PHE A 1 321 ? 4.327 28.085 -32.013 1.00 58.06 321 PHE A O 1
ATOM 2456 N N . GLY A 1 322 ? 6.394 27.219 -32.021 1.00 55.28 322 GLY A N 1
ATOM 2457 C CA . GLY A 1 322 ? 6.864 27.999 -30.865 1.00 55.28 322 GLY A CA 1
ATOM 2458 C C . GLY A 1 322 ? 6.359 27.496 -29.510 1.00 55.28 322 GLY A C 1
ATOM 2459 O O . GLY A 1 322 ? 6.399 28.230 -28.525 1.00 55.28 322 GLY A O 1
ATOM 2460 N N . VAL A 1 323 ? 5.837 26.267 -29.467 1.00 51.06 323 VAL A N 1
ATOM 2461 C CA . VAL A 1 323 ? 5.457 25.572 -28.236 1.00 51.06 323 VAL A CA 1
ATOM 2462 C C . VAL A 1 323 ? 6.381 24.377 -28.061 1.00 51.06 323 VAL A C 1
ATOM 2464 O O . VAL A 1 323 ? 6.492 23.544 -28.966 1.00 51.06 323 VAL A O 1
ATOM 2467 N N . ASP A 1 324 ? 7.014 24.283 -26.894 1.00 53.53 324 ASP A N 1
ATOM 2468 C CA . ASP A 1 324 ? 7.776 23.104 -26.499 1.00 53.53 324 ASP A CA 1
ATOM 2469 C C . ASP A 1 324 ? 6.815 21.933 -26.281 1.00 53.53 324 ASP A C 1
ATOM 2471 O O . ASP A 1 324 ? 6.028 21.918 -25.329 1.00 53.53 324 ASP A O 1
ATOM 2475 N N . VAL A 1 325 ? 6.857 20.943 -27.173 1.00 53.88 325 VAL A N 1
ATOM 2476 C CA . VAL A 1 325 ? 6.043 19.731 -27.043 1.00 53.88 325 VAL A CA 1
ATOM 2477 C C . VAL A 1 325 ? 6.884 18.624 -26.417 1.00 53.88 325 VAL A C 1
ATOM 2479 O O . VAL A 1 325 ? 7.974 18.316 -26.897 1.00 53.88 325 VAL A O 1
ATOM 2482 N N . LEU A 1 326 ? 6.361 18.009 -25.353 1.00 56.88 326 LEU A N 1
ATOM 2483 C CA . LEU A 1 326 ? 6.950 16.823 -24.734 1.00 56.88 326 LEU A CA 1
ATOM 2484 C C . LEU A 1 326 ? 6.830 15.637 -25.703 1.00 56.88 326 LEU A C 1
ATOM 2486 O O . LEU A 1 326 ? 5.719 15.197 -26.009 1.00 56.88 326 LEU A O 1
ATOM 2490 N N . TYR A 1 327 ? 7.955 15.106 -26.182 1.00 58.00 327 TYR A N 1
ATOM 2491 C CA . TYR A 1 327 ? 7.938 13.854 -26.929 1.00 58.00 327 TYR A CA 1
ATOM 2492 C C . TYR A 1 327 ? 7.616 12.685 -26.002 1.00 58.00 327 TYR A C 1
ATOM 2494 O O . TYR A 1 327 ? 8.389 12.364 -25.105 1.00 58.00 327 TYR A O 1
ATOM 2502 N N . LEU A 1 328 ? 6.476 12.046 -26.246 1.00 65.00 328 LEU A N 1
ATOM 2503 C CA . LEU A 1 328 ? 6.077 10.788 -25.627 1.00 65.00 328 LEU A CA 1
ATOM 2504 C C . LEU A 1 328 ? 6.259 9.678 -26.672 1.00 65.00 328 LEU A C 1
ATOM 2506 O O . LEU A 1 328 ? 5.433 9.572 -27.586 1.00 65.00 328 LEU A O 1
ATOM 2510 N N . PRO A 1 329 ? 7.338 8.879 -26.584 1.00 65.00 329 PRO A N 1
ATOM 2511 C CA . PRO A 1 329 ? 7.609 7.809 -27.532 1.00 65.00 329 PRO A CA 1
ATOM 2512 C C . PRO A 1 329 ? 6.447 6.798 -27.542 1.00 65.00 329 PRO A C 1
ATOM 2514 O O . PRO A 1 329 ? 6.133 6.163 -26.530 1.00 65.00 329 PRO A O 1
ATOM 2517 N N . LEU A 1 330 ? 5.747 6.689 -28.678 1.00 68.38 330 LEU A N 1
ATOM 2518 C CA . LEU A 1 330 ? 4.588 5.793 -28.834 1.00 68.38 330 LEU A CA 1
ATOM 2519 C C . LEU A 1 330 ? 4.988 4.316 -28.958 1.00 68.38 330 LEU A C 1
ATOM 2521 O O . LEU A 1 330 ? 4.155 3.430 -28.779 1.00 68.38 330 LEU A O 1
ATOM 2525 N N . ASP A 1 331 ? 6.250 4.041 -29.261 1.00 66.88 331 ASP A N 1
ATOM 2526 C CA . ASP A 1 331 ? 6.847 2.706 -29.253 1.00 66.88 331 ASP A CA 1
ATOM 2527 C C . ASP A 1 331 ? 6.720 2.050 -27.867 1.00 66.88 331 ASP A C 1
ATOM 2529 O O . ASP A 1 331 ? 6.202 0.931 -27.762 1.00 66.88 331 ASP A O 1
ATOM 2533 N N . GLY A 1 332 ? 7.037 2.790 -26.799 1.00 75.06 332 GLY A N 1
ATOM 2534 C CA . GLY A 1 332 ? 6.911 2.327 -25.413 1.00 75.06 332 GLY A CA 1
ATOM 2535 C C . GLY A 1 332 ? 5.470 2.078 -24.945 1.00 75.06 332 GLY A C 1
ATOM 2536 O O . GLY A 1 332 ? 5.250 1.265 -24.040 1.00 75.06 332 GLY A O 1
ATOM 2537 N N . LEU A 1 333 ? 4.469 2.716 -25.566 1.00 82.12 333 LEU A N 1
ATOM 2538 C CA . LEU A 1 333 ? 3.053 2.586 -25.184 1.00 82.12 333 LEU A CA 1
ATOM 2539 C C . LEU A 1 333 ? 2.562 1.144 -25.345 1.00 82.12 333 LEU A C 1
ATOM 2541 O O . LEU A 1 333 ? 1.889 0.604 -24.467 1.00 82.12 333 LEU A O 1
ATOM 2545 N N . SER A 1 334 ? 2.927 0.508 -26.459 1.00 84.75 334 SER A N 1
ATOM 2546 C CA . SER A 1 334 ? 2.503 -0.858 -26.775 1.00 84.75 334 SER A CA 1
ATOM 2547 C C . SER A 1 334 ? 2.977 -1.866 -25.720 1.00 84.75 334 SER A C 1
ATOM 2549 O O . SER A 1 334 ? 2.187 -2.685 -25.249 1.00 84.75 334 SER A O 1
ATOM 2551 N N . ALA A 1 335 ? 4.231 -1.748 -25.273 1.00 88.25 335 ALA A N 1
ATOM 2552 C CA . ALA A 1 335 ? 4.820 -2.610 -24.255 1.00 88.25 335 ALA A CA 1
ATOM 2553 C C . ALA A 1 335 ? 4.113 -2.466 -22.896 1.00 88.25 335 ALA A C 1
ATOM 2555 O O . ALA A 1 335 ? 3.810 -3.470 -22.251 1.00 88.25 335 ALA A O 1
ATOM 2556 N N . HIS A 1 336 ? 3.776 -1.238 -22.491 1.00 90.06 336 HIS A N 1
ATOM 2557 C CA . HIS A 1 336 ? 3.062 -0.978 -21.238 1.00 90.06 336 HIS A CA 1
ATOM 2558 C C . HIS A 1 336 ? 1.591 -1.420 -21.281 1.00 90.06 336 HIS A C 1
ATOM 2560 O O . HIS A 1 336 ? 1.067 -1.921 -20.287 1.00 90.06 336 HIS A O 1
ATOM 2566 N N . VAL A 1 337 ? 0.917 -1.285 -22.428 1.00 91.06 337 VAL A N 1
ATOM 2567 C CA . VAL A 1 337 ? -0.452 -1.799 -22.612 1.00 91.06 337 VAL A CA 1
ATOM 2568 C C . VAL A 1 337 ? -0.470 -3.328 -22.545 1.00 91.06 337 VAL A C 1
ATOM 2570 O O . VAL A 1 337 ? -1.342 -3.895 -21.887 1.00 91.06 337 VAL A O 1
ATOM 2573 N N . ILE A 1 338 ? 0.507 -3.999 -23.166 1.00 92.25 338 ILE A N 1
ATOM 2574 C CA . ILE A 1 338 ? 0.665 -5.460 -23.089 1.00 92.25 338 ILE A CA 1
ATOM 2575 C C . ILE A 1 338 ? 0.972 -5.895 -21.651 1.00 92.25 338 ILE A C 1
ATOM 2577 O O . ILE A 1 338 ? 0.333 -6.824 -21.156 1.00 92.25 338 ILE A O 1
ATOM 2581 N N . PHE A 1 339 ? 1.887 -5.203 -20.962 1.00 95.56 339 PHE A N 1
ATOM 2582 C CA . PHE A 1 339 ? 2.158 -5.415 -19.537 1.00 95.56 339 PHE A CA 1
ATOM 2583 C C . PHE A 1 339 ? 0.869 -5.338 -18.715 1.00 95.56 339 PHE A C 1
ATOM 2585 O O . PHE A 1 339 ? 0.551 -6.265 -17.974 1.00 95.56 339 PHE A O 1
ATOM 2592 N N . GLY A 1 340 ? 0.096 -4.265 -18.897 1.00 93.94 340 GLY A N 1
ATOM 2593 C CA . GLY A 1 340 ? -1.165 -4.040 -18.205 1.00 93.94 340 GLY A CA 1
ATOM 2594 C C . GLY A 1 340 ? -2.207 -5.128 -18.472 1.00 93.94 340 GLY A C 1
ATOM 2595 O O . GLY A 1 340 ? -2.833 -5.628 -17.537 1.00 93.94 340 GLY A O 1
ATOM 2596 N N . ALA A 1 341 ? -2.360 -5.546 -19.731 1.00 92.94 341 ALA A N 1
ATOM 2597 C CA . ALA A 1 341 ? -3.273 -6.621 -20.113 1.00 92.94 341 ALA A CA 1
ATOM 2598 C C . ALA A 1 341 ? -2.894 -7.962 -19.461 1.00 92.94 341 ALA A C 1
ATOM 2600 O O . ALA A 1 341 ? -3.754 -8.648 -18.904 1.00 92.94 341 ALA A O 1
ATOM 2601 N N . LEU A 1 342 ? -1.606 -8.322 -19.499 1.00 96.62 342 LEU A N 1
ATOM 2602 C CA . LEU A 1 342 ? -1.093 -9.549 -18.888 1.00 96.62 342 LEU A CA 1
ATOM 2603 C C . LEU A 1 342 ? -1.216 -9.512 -17.365 1.00 96.62 342 LEU A C 1
ATOM 2605 O O . LEU A 1 342 ? -1.668 -10.492 -16.774 1.00 96.62 342 LEU A O 1
ATOM 2609 N N . LEU A 1 343 ? -0.890 -8.379 -16.740 1.00 94.81 343 LEU A N 1
ATOM 2610 C CA . LEU A 1 343 ? -1.067 -8.161 -15.309 1.00 94.81 343 LEU A CA 1
ATOM 2611 C C . LEU A 1 343 ? -2.529 -8.379 -14.907 1.00 94.81 343 LEU A C 1
ATOM 2613 O O . LEU A 1 343 ? -2.794 -9.207 -14.042 1.00 94.81 343 LEU A O 1
ATOM 2617 N N . GLY A 1 344 ? -3.479 -7.704 -15.561 1.00 90.31 344 GLY A N 1
ATOM 2618 C CA . GLY A 1 344 ? -4.907 -7.820 -15.245 1.00 90.31 344 GLY A CA 1
ATOM 2619 C C . GLY A 1 344 ? -5.481 -9.223 -15.481 1.00 90.31 344 GLY A C 1
ATOM 2620 O O . GLY A 1 344 ? -6.262 -9.727 -14.663 1.00 90.31 344 GLY A O 1
ATOM 2621 N N . GLY A 1 345 ? -5.060 -9.881 -16.566 1.00 93.44 345 GLY A N 1
ATOM 2622 C CA . GLY A 1 345 ? -5.495 -11.233 -16.916 1.00 93.44 345 GLY A CA 1
ATOM 2623 C C . GLY A 1 345 ? -4.964 -12.296 -15.954 1.00 93.44 345 GLY A C 1
ATOM 2624 O O . GLY A 1 345 ? -5.742 -13.070 -15.395 1.00 93.44 345 GLY A O 1
ATOM 2625 N N . VAL A 1 346 ? -3.650 -12.307 -15.712 1.00 95.31 346 VAL A N 1
ATOM 2626 C CA . VAL A 1 346 ? -3.000 -13.266 -14.804 1.00 95.31 346 VAL A CA 1
ATOM 2627 C C . VAL A 1 346 ? -3.422 -13.022 -13.359 1.00 95.31 346 VAL A C 1
ATOM 2629 O O . VAL A 1 346 ? -3.661 -13.991 -12.637 1.00 95.31 346 VAL A O 1
ATOM 2632 N N . TYR A 1 347 ? -3.575 -11.759 -12.948 1.00 90.94 347 TYR A N 1
ATOM 2633 C CA . TYR A 1 347 ? -4.086 -11.405 -11.626 1.00 90.94 347 TYR A CA 1
ATOM 2634 C C . TYR A 1 347 ? -5.468 -12.021 -11.394 1.00 90.94 347 TYR A C 1
ATOM 2636 O O . TYR A 1 347 ? -5.646 -12.797 -10.458 1.00 90.94 347 TYR A O 1
ATOM 2644 N N . THR A 1 348 ? -6.432 -11.747 -12.279 1.00 90.06 348 THR A N 1
ATOM 2645 C CA . THR A 1 348 ? -7.801 -12.264 -12.120 1.00 90.06 348 THR A CA 1
ATOM 2646 C C . THR A 1 348 ? -7.839 -13.787 -12.162 1.00 90.06 348 THR A C 1
ATOM 2648 O O . THR A 1 348 ? -8.459 -14.400 -11.298 1.00 90.06 348 THR A O 1
ATOM 2651 N N . TYR A 1 349 ? -7.142 -14.408 -13.119 1.00 92.44 349 TYR A N 1
ATOM 2652 C CA . TYR A 1 349 ? -7.104 -15.866 -13.248 1.00 92.44 349 TYR A CA 1
ATOM 2653 C C . TYR A 1 349 ? -6.528 -16.546 -11.998 1.00 92.44 349 TYR A C 1
ATOM 2655 O O . TYR A 1 349 ? -7.119 -17.484 -11.461 1.00 92.44 349 TYR A O 1
ATOM 2663 N N . THR A 1 350 ? -5.383 -16.058 -11.514 1.00 88.94 350 THR A N 1
ATOM 2664 C CA . THR A 1 350 ? -4.706 -16.627 -10.340 1.00 88.94 350 THR A CA 1
ATOM 2665 C C . THR A 1 350 ? -5.551 -16.431 -9.089 1.00 88.94 350 THR A C 1
ATOM 2667 O O . THR A 1 350 ? -5.729 -17.365 -8.312 1.00 88.94 350 THR A O 1
ATOM 2670 N N . ARG A 1 351 ? -6.124 -15.235 -8.924 1.00 85.44 351 ARG A N 1
ATOM 2671 C CA . ARG A 1 351 ? -6.969 -14.897 -7.782 1.00 85.44 351 ARG A CA 1
ATOM 2672 C C . ARG A 1 351 ? -8.227 -15.763 -7.724 1.00 85.44 351 ARG A C 1
ATOM 2674 O O . ARG A 1 351 ? -8.462 -16.378 -6.693 1.00 85.44 351 ARG A O 1
ATOM 2681 N N . GLN A 1 352 ? -8.966 -15.891 -8.829 1.00 88.69 352 GLN A N 1
ATOM 2682 C CA . GLN A 1 352 ? -10.165 -16.738 -8.902 1.00 88.69 352 GLN A CA 1
ATOM 2683 C C . GLN A 1 352 ? -9.854 -18.207 -8.608 1.00 88.69 352 GLN A C 1
ATOM 2685 O O . GLN A 1 352 ? -10.633 -18.890 -7.949 1.00 88.69 352 GLN A O 1
ATOM 2690 N N . ARG A 1 353 ? -8.707 -18.709 -9.079 1.00 89.25 353 ARG A N 1
ATOM 2691 C CA . ARG A 1 353 ? -8.303 -20.094 -8.827 1.00 89.25 353 ARG A CA 1
ATOM 2692 C C . ARG A 1 353 ? -7.947 -20.349 -7.361 1.00 89.25 353 ARG A C 1
ATOM 2694 O O . ARG A 1 353 ? -8.242 -21.432 -6.867 1.00 89.25 353 ARG A O 1
ATOM 2701 N N . LEU A 1 354 ? -7.329 -19.378 -6.691 1.00 82.50 354 LEU A N 1
ATOM 2702 C CA . LEU A 1 354 ? -7.014 -19.460 -5.265 1.00 82.50 354 LEU A CA 1
ATOM 2703 C C . LEU A 1 354 ? -8.280 -19.306 -4.411 1.00 82.50 354 LEU A C 1
ATOM 2705 O O . LEU A 1 354 ? -8.521 -20.146 -3.553 1.00 82.50 354 LEU A O 1
ATOM 2709 N N . GLU A 1 355 ? -9.129 -18.316 -4.695 1.00 80.56 355 GLU A N 1
ATOM 2710 C CA . GLU A 1 355 ? -10.415 -18.111 -4.006 1.00 80.56 355 GLU A CA 1
ATOM 2711 C C . GLU A 1 355 ? -11.340 -19.332 -4.160 1.00 80.56 355 GLU A C 1
ATOM 2713 O O . GLU A 1 355 ? -11.841 -19.847 -3.165 1.00 80.56 355 GLU A O 1
ATOM 2718 N N . GLY A 1 356 ? -11.449 -19.910 -5.361 1.00 81.50 356 GLY A N 1
ATOM 2719 C CA . GLY A 1 356 ? -12.226 -21.135 -5.578 1.00 81.50 356 GLY A CA 1
ATOM 2720 C C . GLY A 1 356 ? -11.674 -22.385 -4.875 1.00 81.50 356 GLY A C 1
ATOM 2721 O O . GLY A 1 356 ? -12.412 -23.345 -4.695 1.00 81.50 356 GLY A O 1
ATOM 2722 N N . SER A 1 357 ? -10.396 -22.391 -4.471 1.00 77.81 357 SER A N 1
ATOM 2723 C CA . SER A 1 357 ? -9.808 -23.465 -3.647 1.00 77.81 357 SER A CA 1
ATOM 2724 C C . SER A 1 357 ? -9.986 -23.260 -2.141 1.00 77.81 357 SER A C 1
ATOM 2726 O O . SER A 1 357 ? -9.696 -24.164 -1.370 1.00 77.81 357 SER A O 1
ATOM 2728 N N . ILE A 1 358 ? -10.412 -22.064 -1.731 1.00 69.44 358 ILE A N 1
ATOM 2729 C CA . ILE A 1 358 ? -10.714 -21.716 -0.338 1.00 69.44 358 ILE A CA 1
ATOM 2730 C C . ILE A 1 358 ? -12.194 -22.003 -0.034 1.00 69.44 358 ILE A C 1
ATOM 2732 O O . ILE A 1 358 ? -12.544 -22.297 1.104 1.00 69.44 358 ILE A O 1
ATOM 2736 N N . GLU A 1 359 ? -13.063 -21.910 -1.045 1.00 67.81 359 GLU A N 1
ATOM 2737 C CA . GLU A 1 359 ? -14.513 -22.121 -0.921 1.00 67.81 359 GLU A CA 1
ATOM 2738 C C . GLU A 1 359 ? -14.970 -23.586 -1.035 1.00 67.81 359 GLU A C 1
ATOM 2740 O O . GLU A 1 359 ? -16.099 -23.888 -0.643 1.00 67.81 359 GLU A O 1
ATOM 2745 N N . GLY A 1 360 ? -14.140 -24.476 -1.588 1.00 50.75 360 GLY A N 1
ATOM 2746 C CA . GLY A 1 360 ? -14.445 -25.899 -1.794 1.00 50.75 360 GLY A CA 1
ATOM 2747 C C . GLY A 1 360 ? -13.514 -26.802 -1.011 1.00 50.75 360 GLY A C 1
ATOM 2748 O O . GLY A 1 360 ? -13.994 -27.878 -0.588 1.00 50.75 360 GLY A O 1
#

Secondary structure (DSSP, 8-state):
--------------------TT---HHHHHHHHTSHHHHHHHHHHHT-TT-EEHHHHHHHHHHHHHTS-GGG--HHHHHHHHHHIIIIIHHHHHHTTSEEEETTTTEEEE-HHHHHHHHHHHHSSTTS--HHHHHHHHHHHHHHHHHHHHTT-TTGGGS-HHHHHHHHHHHHHHHHHHHHHHHHHTS--SS--HHHHHHHHHHHHHHHHHHHHHHHHHHHHHHHHHHHIIIIIS--HHHHHHHHT-SSSHHHHHHHHHHHHHHHHHHHHHHTSHHHHTT--SHHHHHHHHHHHHHHHHHHIIIIIHHHHHSGGGTSEEEETTEEEE---HHHHHHHHHHHHHHHHHHHHHHHHHHHHH--

Foldseek 3Di:
DDDDDDDDDDDDDDDDPPCPDAPQDPVLVLLQCQDLLSVQLLVVQVVCQPWDALLRSLLSSLCVVVVHHSVPDDPVSSVVSSCCCVVPRVVSCVVNQQWDAPPVRNTIHGGPSVVVVVCCCVVPVPPDPPVVVVVVVLVVVVVVLVVCCVVCHPPSVVAAPVRVVLVSVVVVLVVVVVVVVVVVVSNDDNDDDPVVVVLVVVLVVLLVVLLLVLLLQLLQVLLVQLCCCCVPPVVVQVLLCLLRVNPDSVCSSVVSSSVSSVLSSVLSVVCPDPVNVVQLPDLVSLLVVLLVSLQVCLCCVQVPVSCVRVVCVVVQFDDDPNDTDRDRPVSSSVSSSSSSNSSSNSSVVSSVVSSVVSVD

Organism: NCBI:txid1457250

Nearest PDB structures (foldseek):
  5y6p-assembly1_f2  TM=2.719E-01  e=7.396E+00  Griffithsia pacifica
  6ch2-assembly1_D  TM=2.291E-01  e=8.069E+00  Salmonella enterica subsp. enterica serovar Typhimurium str. LT2
  8glv-assembly1_Em  TM=1.641E-01  e=7.725E+00  Chlamydomonas reinhardtii

InterPro domains:
  IPR036388 Winged helix-like DNA-binding domain superfamily [G3DSA:1.10.10.10] (24-119)
  IPR036390 Winged helix DNA-binding domain superfamily [SSF46785] (26-106)
  IPR055768 Domain of unknown function DUF7344 [PF24035] (30-108)

Mean predicted aligned error: 18.89 Å

Sequence (360 aa):
MIVAQSVPDGHADDETDVETDSVVSRDDLFEMLGNDRRRRALEIVMEREGGVSVTELVEEVAAQEYDKPVDELSRSERKAVYTAVVQRHLPKLEDRGLIARDHEAGEVVPSETLVDLNIYFEISGDGRFPFSVYYVGLSGLGIVLLLAASFGLEPVDAFSPVTWLSITLGILGVTALVHLHRMRRMRVDPTGSEDVEKETDDRVVLSVLASGIAATAGGLVGGAAMWVILHHVMFFTPVIMAVYGFETSDPTILAHLGHSLVFAAVFAALLTREQFRLVSQTVGETVALGMLYGVGLWFVAEGVVVPAISGVVLATQFEVFGVDVLYLPLDGLSAHVIFGALLGGVYTYTRQRLEGSIEG

Solvent-accessible surface area (backbone atoms only — not comparable to full-atom values): 19885 Å² total; per-residue (Å²): 136,82,87,82,92,86,81,80,97,71,92,80,79,90,80,69,87,76,77,77,79,80,74,70,47,69,68,58,51,50,61,48,53,71,34,70,71,44,36,46,46,51,55,57,25,64,76,26,88,88,36,37,43,54,66,57,50,32,42,53,46,36,20,69,70,71,74,44,60,67,90,75,56,49,74,67,56,46,49,56,36,37,52,47,43,64,71,55,38,48,53,55,36,37,79,59,49,42,31,43,72,42,78,88,81,45,26,35,30,61,20,71,61,36,51,55,47,46,52,38,44,75,76,45,50,58,104,58,76,55,60,68,59,49,52,50,48,52,50,51,4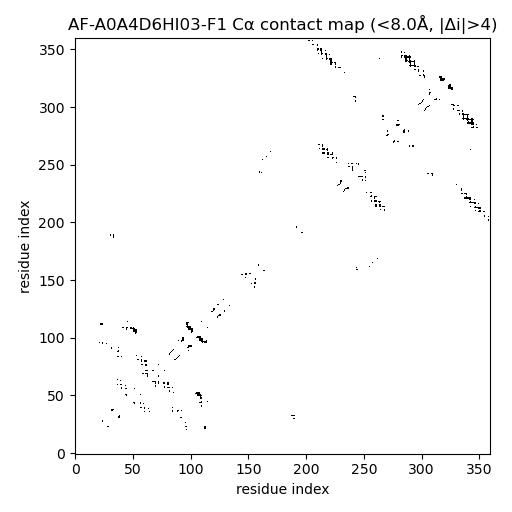9,50,50,52,50,54,50,37,37,76,71,61,36,79,72,54,49,77,49,53,73,66,55,54,47,51,53,51,51,50,55,49,50,54,50,49,52,55,48,55,57,55,58,62,67,72,69,73,81,97,74,89,51,71,75,62,48,53,58,50,48,53,52,51,53,51,51,51,50,26,45,49,53,9,19,49,52,5,10,49,54,11,26,52,54,33,45,52,42,36,51,76,72,64,60,41,49,67,60,53,22,61,75,71,69,47,94,56,69,80,62,47,60,58,56,49,38,51,54,26,37,55,52,22,48,51,53,47,54,50,47,71,37,71,82,41,45,75,58,46,81,44,59,68,39,27,17,51,52,18,26,53,49,13,51,53,47,34,49,46,43,54,62,46,47,49,34,68,71,67,72,44,60,78,73,45,50,48,73,60,94,85,38,79,41,81,62,64,71,66,75,57,41,57,46,26,27,51,23,14,30,39,25,20,38,40,22,46,55,45,24,52,56,45,51,56,62,73,78,106

Radius of gyration: 30.68 Å; Cα contacts (8 Å, |Δi|>4): 336; chains: 1; bounding box: 64×68×94 Å

pLDDT: mean 72.3, std 17.19, range [28.8, 97.06]